Protein AF-A0A1F6ARW3-F1 (afdb_monomer_lite)

Radius of gyration: 19.2 Å; chains: 1; bounding box: 54×45×50 Å

Secondary structure (DSSP, 8-state):
--------TT---HHHHHH--SHHHHHHHHHHHS-TT-TTHHHHHHHHHHHHHTTTTHHHHHHHHHTS--HHHHHHHHHHHHHHHHHHHHHHHHHHHSS--S-HHHHHHHHHHTTGGGG--HHHHHHTTGGGS--HHHHTTSS----TTTTTT-HHHHHHHHHHTT-GGGHHHHHHH---HHHHHH-SS--HHHHHHHHHHHTEEE--TTS-TTSPPPEEE-S-HHHHHHHHHHH-GGGHHHHHHHHHHHHHHHHHHHHTT--SSS----S----------HHHHHHHHHHTT---------

InterPro domains:
  IPR003607 HD/PDEase domain [cd00077] (72-201)

pLDDT: mean 71.81, std 21.28, range [23.19, 98.06]

Sequence (302 aa):
MFRIEQPEIFGFNSQEQVTARSLIDRVSLYIQNCPEVFSSKNTSLALLTKIKNTGIFSRLDEIEARREHFPLSHAMMVTYFTANVSRQINALSLDRLGCFIVDEPLLVTSALLHDIGKVINDEDIERLGLKGIDLKPYTACFPLTASSTLIESNDILKTIALILSFGEDYSPFAKTTAHSIYHLVYEKDIPFERLLLMLADFSVVNRDPTVDSQMWPRAGIVSSLVERVDLVMSRYPGAKEEYLKFYFILEAIKSNLERAGVRFPPYTDEPDFELDREKIHFAAFNKLLNILSVQRISIPQA

Structure (mmCIF, N/CA/C/O backbone):
data_AF-A0A1F6ARW3-F1
#
_entry.id   AF-A0A1F6ARW3-F1
#
loop_
_atom_site.group_PDB
_atom_site.id
_atom_site.type_symbol
_atom_site.label_atom_id
_atom_site.label_alt_id
_atom_site.label_comp_id
_atom_site.label_asym_id
_atom_site.label_entity_id
_atom_site.label_seq_id
_atom_site.pdbx_PDB_ins_code
_atom_site.Cartn_x
_atom_site.Cartn_y
_atom_site.Cartn_z
_atom_site.occupancy
_atom_site.B_iso_or_equiv
_atom_site.auth_seq_id
_atom_site.auth_comp_id
_atom_site.auth_asym_id
_atom_site.auth_atom_id
_atom_site.pdbx_PDB_model_num
ATOM 1 N N . MET A 1 1 ? 19.623 5.016 24.762 1.00 26.97 1 MET A N 1
ATOM 2 C CA . MET A 1 1 ? 18.528 5.726 24.064 1.00 26.97 1 MET A CA 1
ATOM 3 C C . MET A 1 1 ? 18.776 5.560 22.570 1.00 26.97 1 MET A C 1
ATOM 5 O O . MET A 1 1 ? 19.500 6.352 21.997 1.00 26.97 1 MET A O 1
ATOM 9 N N . PHE A 1 2 ? 18.297 4.473 21.963 1.00 23.19 2 PHE A N 1
ATOM 10 C CA . PHE A 1 2 ? 18.519 4.218 20.535 1.00 23.19 2 PHE A CA 1
ATOM 11 C C . PHE A 1 2 ? 17.348 4.815 19.755 1.00 23.19 2 PHE A C 1
ATOM 13 O O . PHE A 1 2 ? 16.276 4.208 19.715 1.00 23.19 2 PHE A O 1
ATOM 20 N N . ARG A 1 3 ? 17.531 6.030 19.220 1.00 28.70 3 ARG A N 1
ATOM 21 C CA . ARG A 1 3 ? 16.754 6.493 18.066 1.00 28.70 3 ARG A CA 1
ATOM 22 C C . ARG A 1 3 ? 17.163 5.578 16.920 1.00 28.70 3 ARG A C 1
ATOM 24 O O . ARG A 1 3 ? 18.349 5.487 16.630 1.00 28.70 3 ARG A O 1
ATOM 31 N N . ILE A 1 4 ? 16.206 4.882 16.318 1.00 33.22 4 ILE A N 1
ATOM 32 C CA . ILE A 1 4 ? 16.399 4.427 14.945 1.00 33.22 4 ILE A CA 1
ATOM 33 C C . ILE A 1 4 ? 16.620 5.728 14.173 1.00 33.22 4 ILE A C 1
ATOM 35 O O . ILE A 1 4 ? 15.746 6.601 14.199 1.00 33.22 4 ILE A O 1
ATOM 39 N N . GLU A 1 5 ? 17.816 5.922 13.621 1.00 36.66 5 GLU A N 1
ATOM 40 C CA . GLU A 1 5 ? 18.008 6.940 12.596 1.00 36.66 5 GLU A CA 1
ATOM 41 C C . GLU A 1 5 ? 16.992 6.590 11.520 1.00 36.66 5 GLU A C 1
ATOM 43 O O . GLU A 1 5 ? 17.055 5.516 10.924 1.00 36.66 5 GLU A O 1
ATOM 48 N N . GLN A 1 6 ? 15.946 7.414 11.409 1.00 44.91 6 GLN A N 1
ATOM 49 C CA . GLN A 1 6 ? 14.945 7.230 10.375 1.00 44.91 6 GLN A CA 1
ATOM 50 C C . GLN A 1 6 ? 15.740 7.161 9.077 1.00 44.91 6 GLN A C 1
ATOM 52 O O . GLN A 1 6 ? 16.519 8.092 8.851 1.00 44.91 6 GLN A O 1
ATOM 57 N N . PRO A 1 7 ? 15.615 6.082 8.279 1.00 44.97 7 PRO A N 1
ATOM 58 C CA . PRO A 1 7 ? 16.339 6.024 7.027 1.00 44.97 7 PRO A CA 1
ATOM 59 C C . PRO A 1 7 ? 16.074 7.333 6.277 1.00 44.97 7 PRO A C 1
ATOM 61 O O . PRO A 1 7 ? 15.029 7.972 6.473 1.00 44.97 7 PRO A O 1
ATOM 64 N N . GLU A 1 8 ? 17.004 7.778 5.443 1.00 50.34 8 GLU A N 1
ATOM 65 C CA . GLU A 1 8 ? 16.734 8.870 4.510 1.00 50.34 8 GLU A CA 1
ATOM 66 C C . GLU A 1 8 ? 15.721 8.345 3.470 1.00 50.34 8 GLU A C 1
ATOM 68 O O . GLU A 1 8 ? 16.036 8.051 2.323 1.00 50.34 8 GLU A O 1
ATOM 73 N N . ILE A 1 9 ? 14.476 8.132 3.917 1.00 49.09 9 ILE A N 1
ATOM 74 C CA . ILE A 1 9 ? 13.460 7.245 3.331 1.00 49.09 9 ILE A CA 1
ATOM 75 C C . ILE A 1 9 ? 13.052 7.737 1.931 1.00 49.09 9 ILE A C 1
ATOM 77 O O . ILE A 1 9 ? 12.558 6.986 1.092 1.00 49.09 9 ILE A O 1
ATOM 81 N N . PHE A 1 10 ? 13.296 9.010 1.640 1.00 52.12 10 PHE A N 1
ATOM 82 C CA . PHE A 1 10 ? 12.767 9.683 0.463 1.00 52.12 10 PHE A CA 1
ATOM 83 C C . PHE A 1 10 ? 13.808 10.534 -0.276 1.00 52.12 10 PHE A C 1
ATOM 85 O O . PHE A 1 10 ? 13.429 11.312 -1.143 1.00 52.12 10 PHE A O 1
ATOM 92 N N . GLY A 1 11 ? 15.103 10.403 0.046 1.00 46.12 11 GLY A N 1
ATOM 93 C CA . GLY A 1 11 ? 16.159 11.208 -0.587 1.00 46.12 11 GLY A CA 1
ATOM 94 C C . GLY A 1 11 ? 16.088 12.709 -0.272 1.00 46.12 11 GLY A C 1
ATOM 95 O O . GLY A 1 11 ? 16.679 13.512 -0.988 1.00 46.12 11 GLY A O 1
ATOM 96 N N . PHE A 1 12 ? 15.357 13.094 0.778 1.00 43.50 12 PHE A N 1
ATOM 97 C CA . PHE A 1 12 ? 15.300 14.473 1.259 1.00 43.50 12 PHE A CA 1
ATOM 98 C C . PHE A 1 12 ? 16.614 14.875 1.905 1.00 43.50 12 PHE A C 1
ATOM 100 O O . PHE A 1 12 ? 17.166 14.110 2.701 1.00 43.50 12 PHE A O 1
ATOM 107 N N . ASN A 1 13 ? 17.051 16.106 1.649 1.00 47.94 13 ASN A N 1
ATOM 108 C CA . ASN A 1 13 ? 18.172 16.665 2.394 1.00 47.94 13 ASN A CA 1
ATOM 109 C C . ASN A 1 13 ? 17.788 16.858 3.876 1.00 47.94 13 ASN A C 1
ATOM 111 O O . ASN A 1 13 ? 16.612 16.931 4.246 1.00 47.94 13 ASN A O 1
ATOM 115 N N . SER A 1 14 ? 18.790 16.947 4.751 1.00 51.22 14 SER A N 1
ATOM 116 C CA . SER A 1 14 ? 18.588 17.066 6.201 1.00 51.22 14 SER A CA 1
ATOM 117 C C . SER A 1 14 ? 17.708 18.261 6.602 1.00 51.22 14 SER A C 1
ATOM 119 O O . SER A 1 14 ? 17.001 18.185 7.603 1.00 51.22 14 SER A O 1
ATOM 121 N N . GLN A 1 15 ? 17.674 19.333 5.805 1.00 47.97 15 GLN A N 1
ATOM 122 C CA . GLN A 1 15 ? 16.851 20.517 6.059 1.00 47.97 15 GLN A CA 1
ATOM 123 C C . GLN A 1 15 ? 15.353 20.262 5.805 1.00 47.97 15 GLN A C 1
ATOM 125 O O . GLN A 1 15 ? 14.514 20.703 6.591 1.00 47.97 15 GLN A O 1
ATOM 130 N N . GLU A 1 16 ? 15.009 19.528 4.746 1.00 47.28 16 GLU A N 1
ATOM 131 C CA . GLU A 1 16 ? 13.636 19.121 4.396 1.00 47.28 16 GLU A CA 1
ATOM 132 C C . GLU A 1 16 ? 13.065 18.103 5.394 1.00 47.28 16 GLU A C 1
ATOM 134 O O . GLU A 1 16 ? 11.883 18.142 5.748 1.00 47.28 16 GLU A O 1
ATOM 139 N N . GLN A 1 17 ? 13.919 17.221 5.918 1.00 49.34 17 GLN A N 1
ATOM 140 C CA . GLN A 1 17 ? 13.533 16.278 6.970 1.00 49.34 17 GLN A CA 1
ATOM 141 C C . GLN A 1 17 ? 13.246 16.975 8.310 1.00 49.34 17 GLN A C 1
ATOM 143 O O . GLN A 1 17 ? 12.409 16.501 9.082 1.00 49.34 17 GLN A O 1
ATOM 148 N N . VAL A 1 18 ? 13.924 18.097 8.581 1.00 48.56 18 VAL A N 1
ATOM 149 C CA . VAL A 1 18 ? 13.757 18.909 9.797 1.00 48.56 18 VAL A CA 1
ATOM 150 C C . VAL A 1 18 ? 12.475 19.750 9.756 1.00 48.56 18 VAL A C 1
ATOM 152 O O . VAL A 1 18 ? 11.863 19.978 10.801 1.00 48.56 18 VAL A O 1
ATOM 155 N N . THR A 1 19 ? 12.025 20.196 8.579 1.00 48.50 19 THR A N 1
ATOM 156 C CA . THR A 1 19 ? 10.774 20.965 8.430 1.00 48.50 19 THR A CA 1
ATOM 157 C C . THR A 1 19 ? 9.517 20.093 8.433 1.00 48.50 19 THR A C 1
ATOM 159 O O . THR A 1 19 ? 8.476 20.540 8.923 1.00 48.50 19 THR A O 1
ATOM 162 N N . ALA A 1 20 ? 9.590 18.850 7.954 1.00 54.97 20 ALA A N 1
ATOM 163 C CA . ALA A 1 20 ? 8.466 17.916 7.980 1.00 54.97 20 ALA A CA 1
ATOM 164 C C . ALA A 1 20 ? 8.278 17.285 9.377 1.00 54.97 20 ALA A C 1
ATOM 166 O O . ALA A 1 20 ? 9.033 16.404 9.797 1.00 54.97 20 ALA A O 1
ATOM 167 N N . ARG A 1 21 ? 7.241 17.738 10.100 1.00 64.12 21 ARG A N 1
ATOM 168 C CA . ARG A 1 21 ? 6.996 17.398 11.517 1.00 64.12 21 ARG A CA 1
ATOM 169 C C . ARG A 1 21 ? 6.406 16.002 11.748 1.00 64.12 21 ARG A C 1
ATOM 171 O O . ARG A 1 21 ? 6.595 15.461 12.831 1.00 64.12 21 ARG A O 1
ATOM 178 N N . SER A 1 22 ? 5.701 15.437 10.766 1.00 72.94 22 SER A N 1
ATOM 179 C CA . SER A 1 22 ? 5.065 14.111 10.844 1.00 72.94 22 SER A CA 1
ATOM 180 C C . SER A 1 22 ? 5.390 13.249 9.620 1.00 72.94 22 SER A C 1
ATOM 182 O O . SER A 1 22 ? 5.794 13.765 8.576 1.00 72.94 22 SER A O 1
ATOM 184 N N . LEU A 1 23 ? 5.191 11.930 9.717 1.00 75.50 23 LEU A N 1
ATOM 185 C CA . LEU A 1 23 ? 5.392 11.021 8.582 1.00 75.50 23 LEU A CA 1
ATOM 186 C C . LEU A 1 23 ? 4.453 11.337 7.407 1.00 75.50 23 LEU A C 1
ATOM 188 O O . LEU A 1 23 ? 4.894 11.319 6.259 1.00 75.50 23 LEU A O 1
ATOM 192 N N . ILE A 1 24 ? 3.196 11.703 7.688 1.00 85.69 24 ILE A N 1
ATOM 193 C CA . ILE A 1 24 ? 2.262 12.194 6.664 1.00 85.69 24 ILE A CA 1
ATOM 194 C C . ILE A 1 24 ? 2.837 13.407 5.930 1.00 85.69 24 ILE A C 1
ATOM 196 O O . ILE A 1 24 ? 2.713 13.482 4.710 1.00 85.69 24 ILE A O 1
ATOM 200 N N . ASP A 1 25 ? 3.478 14.345 6.634 1.00 83.94 25 ASP A N 1
ATOM 201 C CA . ASP A 1 25 ? 4.054 15.536 5.995 1.00 83.94 25 ASP A CA 1
ATOM 202 C C . ASP A 1 25 ? 5.228 15.169 5.082 1.00 83.94 25 ASP A C 1
ATOM 204 O O . ASP A 1 25 ? 5.359 15.726 3.995 1.00 83.94 25 ASP A O 1
ATOM 208 N N . ARG A 1 26 ? 6.047 14.188 5.479 1.00 80.81 26 ARG A N 1
ATOM 209 C CA . ARG A 1 26 ? 7.160 13.689 4.655 1.00 80.81 26 ARG A CA 1
ATOM 210 C C . ARG A 1 26 ? 6.675 12.991 3.395 1.00 80.81 26 ARG A C 1
ATOM 212 O O . ARG A 1 26 ? 7.196 13.256 2.317 1.00 80.81 26 ARG A O 1
ATOM 219 N N . VAL A 1 27 ? 5.661 12.137 3.516 1.00 87.62 27 VAL A N 1
ATOM 220 C CA . VAL A 1 27 ? 5.047 11.482 2.354 1.00 87.62 27 VAL A CA 1
ATOM 221 C C . VAL A 1 27 ? 4.321 12.501 1.473 1.00 87.62 27 VAL A C 1
ATOM 223 O O . VAL A 1 27 ? 4.393 12.417 0.252 1.00 87.62 27 VAL A O 1
ATOM 226 N N . SER A 1 28 ? 3.687 13.518 2.059 1.00 90.62 28 SER A N 1
ATOM 227 C CA . SER A 1 28 ? 3.066 14.602 1.291 1.00 90.62 28 SER A CA 1
ATOM 228 C C . SER A 1 28 ? 4.109 15.383 0.492 1.00 90.62 28 SER A C 1
ATOM 230 O O . SER A 1 28 ? 3.925 15.595 -0.703 1.00 90.62 28 SER A O 1
ATOM 232 N N . LEU A 1 29 ? 5.234 15.753 1.114 1.00 86.31 29 LEU A N 1
ATOM 233 C CA . LEU A 1 29 ? 6.352 16.401 0.424 1.00 86.31 29 LEU A CA 1
ATOM 234 C C . LEU A 1 29 ? 6.923 15.501 -0.678 1.00 86.31 29 LEU A C 1
ATOM 236 O O . LEU A 1 29 ? 7.280 15.975 -1.752 1.00 86.31 29 LEU A O 1
ATOM 240 N N . TYR A 1 30 ? 6.976 14.192 -0.439 1.00 87.50 30 TYR A N 1
ATOM 241 C CA . TYR A 1 30 ? 7.458 13.231 -1.425 1.00 87.50 30 TYR A CA 1
ATOM 242 C C . TYR A 1 30 ? 6.568 13.237 -2.666 1.00 87.50 30 TYR A C 1
ATOM 244 O O . TYR A 1 30 ? 7.042 13.443 -3.779 1.00 87.50 30 TYR A O 1
ATOM 252 N N . ILE A 1 31 ? 5.259 13.120 -2.453 1.00 92.19 31 ILE A N 1
ATOM 253 C CA . ILE A 1 31 ? 4.257 13.116 -3.517 1.00 92.19 31 ILE A CA 1
ATOM 254 C C . ILE A 1 31 ? 4.214 14.454 -4.258 1.00 92.19 31 ILE A C 1
ATOM 256 O O . ILE A 1 31 ? 4.050 14.470 -5.476 1.00 92.19 31 ILE A O 1
ATOM 260 N N . GLN A 1 32 ? 4.406 15.581 -3.565 1.00 91.69 32 GLN A N 1
ATOM 261 C CA . GLN A 1 32 ? 4.515 16.900 -4.200 1.00 91.69 32 GLN A CA 1
ATOM 262 C C . GLN A 1 32 ? 5.650 16.959 -5.229 1.00 91.69 32 GLN A C 1
ATOM 264 O O . GLN A 1 32 ? 5.496 17.624 -6.253 1.00 91.69 32 GLN A O 1
ATOM 269 N N . ASN A 1 33 ? 6.743 16.232 -4.990 1.00 88.56 33 ASN A N 1
ATOM 270 C CA . ASN A 1 3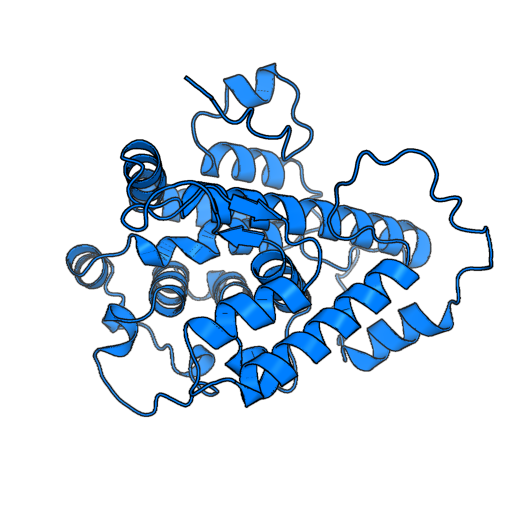3 ? 7.897 16.165 -5.886 1.00 88.56 33 ASN A CA 1
ATOM 271 C C . ASN A 1 33 ? 7.777 15.084 -6.974 1.00 88.56 33 ASN A C 1
ATOM 273 O O . ASN A 1 33 ? 8.605 15.044 -7.884 1.00 88.56 33 ASN A O 1
ATOM 277 N N . CYS A 1 34 ? 6.753 14.226 -6.935 1.00 88.56 34 CYS A N 1
ATOM 278 C CA . CYS A 1 34 ? 6.486 13.301 -8.032 1.00 88.56 34 CYS A CA 1
ATOM 279 C C . CYS A 1 34 ? 6.062 14.067 -9.309 1.00 88.56 34 CYS A C 1
ATOM 281 O O . CYS A 1 34 ? 5.364 15.083 -9.214 1.00 88.56 34 CYS A O 1
ATOM 283 N N . PRO A 1 35 ? 6.430 13.579 -10.509 1.00 88.56 35 PRO A N 1
ATOM 284 C CA . PRO A 1 35 ? 5.962 14.111 -11.789 1.00 88.56 35 PRO A CA 1
ATOM 285 C C . PRO A 1 35 ? 4.437 14.313 -11.870 1.00 88.56 35 PRO A C 1
ATOM 287 O O . PRO A 1 35 ? 3.667 13.464 -11.427 1.00 88.56 35 PRO A O 1
ATOM 290 N N . GLU A 1 36 ? 3.995 15.401 -12.510 1.00 89.62 36 GLU A N 1
ATOM 291 C CA . GLU A 1 36 ? 2.563 15.735 -12.699 1.00 89.62 36 GLU A CA 1
ATOM 292 C C . GLU A 1 36 ? 1.791 14.723 -13.563 1.00 89.62 36 GLU A C 1
ATOM 294 O O . GLU A 1 36 ? 0.565 14.715 -13.579 1.00 89.62 36 GLU A O 1
ATOM 299 N N . VAL A 1 37 ? 2.499 13.847 -14.279 1.00 88.69 37 VAL A N 1
ATOM 300 C CA . VAL A 1 37 ? 1.898 12.787 -15.106 1.00 88.69 37 VAL A CA 1
ATOM 301 C C . VAL A 1 37 ? 1.143 11.740 -14.275 1.00 88.69 37 VAL A C 1
ATOM 303 O O . VAL A 1 37 ? 0.312 11.009 -14.812 1.00 88.69 37 VAL A O 1
ATOM 306 N N . PHE A 1 38 ? 1.411 11.654 -12.968 1.00 91.81 38 PHE A N 1
ATOM 307 C CA . PHE A 1 38 ? 0.707 10.738 -12.081 1.00 91.81 38 PHE A CA 1
ATOM 308 C C . PHE A 1 38 ? -0.676 11.274 -11.722 1.00 91.81 38 PHE A C 1
ATOM 310 O O . PHE A 1 38 ? -0.821 12.188 -10.910 1.00 91.81 38 PHE A O 1
ATOM 317 N N . SER A 1 39 ? -1.706 10.648 -12.291 1.00 89.19 39 SER A N 1
ATOM 318 C CA . SER A 1 39 ? -3.105 11.045 -12.099 1.00 89.19 39 SER A CA 1
ATOM 319 C C . SER A 1 39 ? -3.547 11.062 -10.631 1.00 89.19 39 SER A C 1
ATOM 321 O O . SER A 1 39 ? -4.369 11.892 -10.245 1.00 89.19 39 SER A O 1
ATOM 323 N N . SER A 1 40 ? -2.971 10.194 -9.793 1.00 95.56 40 SER A N 1
ATOM 324 C CA . SER A 1 40 ? -3.324 10.114 -8.379 1.00 95.56 40 SER A CA 1
ATOM 325 C C . SER A 1 40 ? -2.655 11.184 -7.509 1.00 95.56 40 SER A C 1
ATOM 327 O O . SER A 1 40 ? -3.066 11.348 -6.366 1.00 95.56 40 SER A O 1
ATOM 329 N N . LYS A 1 41 ? -1.677 11.957 -8.015 1.00 95.94 41 LYS A N 1
ATOM 330 C CA . LYS A 1 41 ? -0.874 12.911 -7.221 1.00 95.94 41 LYS A CA 1
ATOM 331 C C . LYS A 1 41 ? -1.731 13.844 -6.360 1.00 95.94 41 LYS A C 1
ATOM 333 O O . LYS A 1 41 ? -1.557 13.908 -5.142 1.00 95.94 41 LYS A O 1
ATOM 338 N N . ASN A 1 42 ? -2.678 14.550 -6.977 1.00 96.94 42 ASN A N 1
ATOM 339 C CA . ASN A 1 42 ? -3.541 15.501 -6.270 1.00 96.94 42 ASN A CA 1
ATOM 340 C C . ASN A 1 42 ? -4.512 14.794 -5.319 1.00 96.94 42 ASN A C 1
ATOM 342 O O . ASN A 1 42 ? -4.743 15.255 -4.199 1.00 96.94 42 ASN A O 1
ATOM 346 N N . THR A 1 43 ? -5.041 13.647 -5.738 1.00 97.75 43 THR A N 1
ATOM 347 C CA . THR A 1 43 ? -5.958 12.825 -4.946 1.00 97.75 43 THR A CA 1
ATOM 348 C C . THR A 1 43 ? -5.260 12.263 -3.705 1.00 97.75 43 THR A C 1
ATOM 350 O O . THR A 1 43 ? -5.834 12.298 -2.620 1.00 97.75 43 THR A O 1
ATOM 353 N N . SER A 1 44 ? -3.995 11.854 -3.820 1.00 98.06 44 SER A N 1
ATOM 354 C CA . SER A 1 44 ? -3.142 11.422 -2.712 1.00 98.06 44 SER A CA 1
ATOM 355 C C . SER A 1 44 ? -2.926 12.536 -1.693 1.00 98.06 44 SER A C 1
ATOM 357 O O . SER A 1 44 ? -3.163 12.336 -0.504 1.00 98.06 44 SER A O 1
ATOM 359 N N . LEU A 1 45 ? -2.538 13.737 -2.138 1.00 97.75 45 LEU A N 1
ATOM 360 C CA . LEU A 1 45 ? -2.340 14.887 -1.244 1.00 97.75 45 LEU A CA 1
ATOM 361 C C . LEU A 1 45 ? -3.637 15.280 -0.523 1.0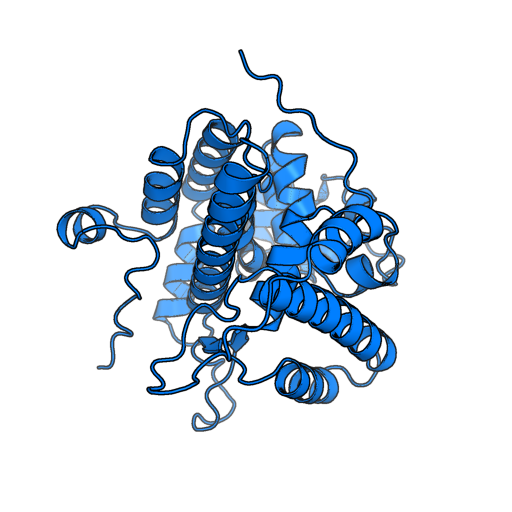0 97.75 45 LEU A C 1
ATOM 363 O O . LEU A 1 45 ? -3.627 15.571 0.679 1.00 97.75 45 LEU A O 1
ATOM 367 N N . ALA A 1 46 ? -4.765 15.242 -1.236 1.00 98.00 46 ALA A N 1
ATOM 368 C CA . ALA A 1 46 ? -6.078 15.487 -0.655 1.00 98.00 46 ALA A CA 1
ATOM 369 C C . ALA A 1 46 ? -6.447 14.416 0.385 1.00 98.00 46 ALA A C 1
ATOM 371 O O . ALA A 1 46 ? -6.916 14.764 1.471 1.00 98.00 46 ALA A O 1
ATOM 372 N N . LEU A 1 47 ? -6.200 13.133 0.093 1.00 97.94 47 LEU A N 1
ATOM 373 C CA . LEU A 1 47 ? -6.455 12.028 1.019 1.00 97.94 47 LEU A CA 1
ATOM 374 C C . LEU A 1 47 ? -5.607 12.156 2.287 1.00 97.94 47 LEU A C 1
ATOM 376 O O . LEU A 1 47 ? -6.147 12.106 3.389 1.00 97.94 47 LEU A O 1
ATOM 380 N N . LEU A 1 48 ? -4.300 12.387 2.146 1.00 96.31 48 LEU A N 1
ATOM 381 C CA . LEU A 1 48 ? -3.385 12.574 3.274 1.00 96.31 48 LEU A CA 1
ATOM 382 C C . LEU A 1 48 ? -3.810 13.749 4.160 1.00 96.31 48 LEU A C 1
ATOM 384 O O . LEU A 1 48 ? -3.802 13.632 5.384 1.00 96.31 48 LEU A O 1
ATOM 388 N N . THR A 1 49 ? -4.263 14.850 3.555 1.00 96.44 49 THR A N 1
ATOM 389 C CA . THR A 1 49 ? -4.815 15.997 4.292 1.00 96.44 49 THR A CA 1
ATOM 390 C C . THR A 1 49 ? -6.078 15.618 5.067 1.00 96.44 49 THR A C 1
ATOM 392 O O . THR A 1 49 ? -6.199 15.947 6.247 1.00 96.44 49 THR A O 1
ATOM 395 N N . LYS A 1 50 ? -7.016 14.892 4.442 1.00 96.94 50 LYS A N 1
ATOM 396 C CA . LYS A 1 50 ? -8.244 14.428 5.110 1.00 96.94 50 LYS A CA 1
ATOM 397 C C . LYS A 1 50 ? -7.932 13.491 6.276 1.00 96.94 50 LYS A C 1
ATOM 399 O O . LYS A 1 50 ? -8.439 13.715 7.372 1.00 96.94 50 LYS A O 1
ATOM 404 N N . ILE A 1 51 ? -7.050 12.512 6.070 1.00 95.12 51 ILE A N 1
ATOM 405 C CA . ILE A 1 51 ? -6.595 11.580 7.110 1.00 95.12 51 ILE A CA 1
ATOM 406 C C . ILE A 1 51 ? -5.944 12.343 8.263 1.00 95.12 51 ILE A C 1
ATOM 408 O O . ILE A 1 51 ? -6.311 12.127 9.417 1.00 95.12 51 ILE A O 1
ATOM 412 N N . LYS A 1 52 ? -5.036 13.279 7.974 1.00 92.75 52 LYS A N 1
ATOM 413 C CA . LYS A 1 52 ? -4.396 14.120 8.993 1.00 92.75 52 LYS A CA 1
ATOM 414 C C . LYS A 1 52 ? -5.427 14.857 9.849 1.00 92.75 52 LYS A C 1
ATOM 416 O O . LYS A 1 52 ? -5.329 14.843 11.072 1.00 92.75 52 LYS A O 1
ATOM 421 N N . ASN A 1 53 ? -6.451 15.430 9.216 1.00 93.50 53 ASN A N 1
ATOM 422 C CA . ASN A 1 53 ? -7.505 16.183 9.898 1.00 93.50 53 ASN A CA 1
ATOM 423 C C . ASN A 1 53 ? -8.413 15.318 10.785 1.00 93.50 53 ASN A C 1
ATOM 425 O O . ASN A 1 53 ? -9.114 15.861 11.635 1.00 93.50 53 ASN A O 1
ATOM 429 N N . THR A 1 54 ? -8.404 13.989 10.635 1.00 93.50 54 THR A N 1
ATOM 430 C CA . THR A 1 54 ? -9.140 13.107 11.555 1.00 93.50 54 THR A CA 1
ATOM 431 C C . THR A 1 54 ? -8.468 12.938 12.916 1.00 93.50 54 THR A C 1
ATOM 433 O O . THR A 1 54 ? -9.128 12.470 13.841 1.00 93.50 54 THR A O 1
ATOM 436 N N . GLY A 1 55 ? -7.167 13.237 13.029 1.00 90.25 55 GLY A N 1
ATOM 437 C CA . GLY A 1 55 ? -6.356 12.924 14.212 1.00 90.25 55 GLY A CA 1
ATOM 438 C C . GLY A 1 55 ? -6.068 11.428 14.413 1.00 90.25 55 GLY A C 1
ATOM 439 O O . GLY A 1 55 ? -5.352 11.060 15.339 1.00 90.25 55 GLY A O 1
ATOM 440 N N . ILE A 1 56 ? -6.578 10.543 13.547 1.00 91.12 56 ILE A N 1
ATOM 441 C CA . ILE A 1 56 ? -6.377 9.092 13.666 1.00 91.12 56 ILE A CA 1
ATOM 442 C C . ILE A 1 56 ? -4.901 8.744 13.487 1.00 91.12 56 ILE A C 1
ATOM 444 O O . ILE A 1 56 ? -4.351 7.976 14.272 1.00 91.12 56 ILE A O 1
ATOM 448 N N . PHE A 1 57 ? -4.253 9.340 12.484 1.00 88.25 57 PHE A N 1
ATOM 449 C CA . PHE A 1 57 ? -2.868 9.026 12.150 1.00 88.25 57 PHE A CA 1
ATOM 450 C C . PHE A 1 57 ? -1.888 9.388 13.273 1.00 88.25 57 PHE A C 1
ATOM 452 O O . PHE A 1 57 ? -0.982 8.614 13.550 1.00 88.25 57 PHE A O 1
ATOM 459 N N . SER A 1 58 ? -2.097 10.502 13.986 1.00 84.81 58 SER A N 1
ATOM 460 C CA . SER A 1 58 ? -1.229 10.881 15.113 1.00 84.81 58 SER A CA 1
ATOM 461 C C . SER A 1 58 ? -1.271 9.878 16.269 1.00 84.81 58 SER A C 1
ATOM 463 O O . SER A 1 58 ? -0.335 9.811 17.057 1.00 84.81 58 SER A O 1
ATOM 465 N N . ARG A 1 59 ? -2.310 9.038 16.361 1.00 86.88 59 ARG A N 1
ATOM 466 C CA . ARG A 1 59 ? -2.352 7.964 17.366 1.00 86.88 59 ARG A CA 1
ATOM 467 C C . ARG A 1 59 ? -1.400 6.814 17.045 1.00 86.88 59 ARG A C 1
ATOM 469 O O . ARG A 1 59 ? -0.985 6.120 17.967 1.00 86.88 59 ARG A O 1
ATOM 476 N N . LEU A 1 60 ? -1.011 6.627 15.779 1.00 78.88 60 LEU A N 1
ATOM 477 C CA . LEU A 1 60 ? 0.087 5.716 15.438 1.00 78.88 60 LEU A CA 1
ATOM 478 C C . LEU A 1 60 ? 1.398 6.203 16.073 1.00 78.88 60 LEU A C 1
ATOM 480 O O . LEU A 1 60 ? 2.111 5.392 16.657 1.00 78.88 60 LEU A O 1
ATOM 484 N N . ASP A 1 61 ? 1.669 7.516 16.032 1.00 74.19 61 ASP A N 1
ATOM 485 C CA . ASP A 1 61 ? 2.838 8.122 16.690 1.00 74.19 61 ASP A CA 1
ATOM 486 C C . ASP A 1 61 ? 2.794 7.923 18.216 1.00 74.19 61 ASP A C 1
ATOM 488 O O . ASP A 1 61 ? 3.812 7.628 18.843 1.00 74.19 61 ASP A O 1
ATOM 492 N N . GLU A 1 62 ? 1.613 8.048 18.831 1.00 78.69 62 GLU A N 1
ATOM 493 C CA . GLU A 1 62 ? 1.445 7.837 20.274 1.00 78.69 62 GLU A CA 1
ATOM 494 C C . GLU A 1 62 ? 1.694 6.387 20.697 1.00 78.69 62 GLU A C 1
ATOM 496 O O . GLU A 1 62 ? 2.358 6.153 21.708 1.00 78.69 62 GLU A O 1
ATOM 501 N N . ILE A 1 63 ? 1.175 5.414 19.943 1.00 73.19 63 ILE A N 1
ATOM 502 C CA . ILE A 1 63 ? 1.384 3.986 20.223 1.00 73.19 63 ILE A CA 1
ATOM 503 C C . ILE A 1 63 ? 2.859 3.620 20.055 1.00 73.19 63 ILE A C 1
ATOM 505 O O . ILE A 1 63 ? 3.437 2.975 20.933 1.00 73.19 63 ILE A O 1
ATOM 509 N N . GLU A 1 64 ? 3.491 4.113 18.988 1.00 70.44 64 GLU A N 1
ATOM 510 C CA . GLU A 1 64 ? 4.925 3.955 18.746 1.00 70.44 64 GLU A CA 1
ATOM 511 C C . GLU A 1 64 ? 5.750 4.525 19.921 1.00 70.44 64 GLU A C 1
ATOM 513 O O . GLU A 1 64 ? 6.699 3.896 20.400 1.00 70.44 64 GLU A O 1
ATOM 518 N N . ALA A 1 65 ? 5.360 5.692 20.451 1.00 68.75 65 ALA A N 1
ATOM 519 C CA . ALA A 1 65 ? 6.024 6.330 21.588 1.00 68.75 65 ALA A CA 1
ATOM 520 C C . ALA A 1 65 ? 5.864 5.550 22.905 1.00 68.75 65 ALA A C 1
ATOM 522 O O . ALA A 1 65 ? 6.792 5.538 23.722 1.00 68.75 65 ALA A O 1
ATOM 523 N N . ARG A 1 66 ? 4.722 4.877 23.105 1.00 68.38 66 ARG A N 1
ATOM 524 C CA . ARG A 1 66 ? 4.451 4.021 24.276 1.00 68.38 66 ARG A CA 1
ATOM 525 C C . ARG A 1 66 ? 5.210 2.691 24.232 1.00 68.38 66 ARG A C 1
ATOM 527 O O . ARG A 1 66 ? 5.354 2.059 25.272 1.00 68.38 66 ARG A O 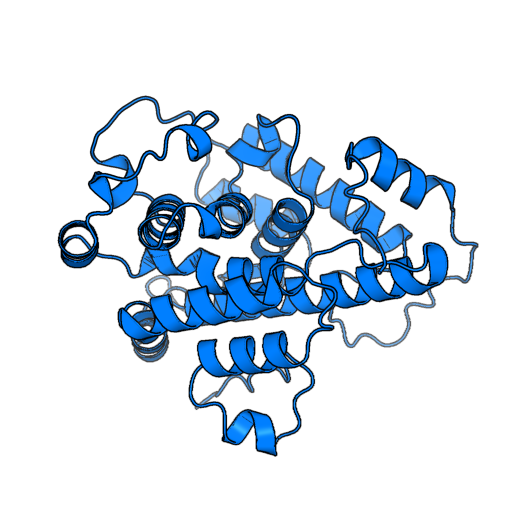1
ATOM 534 N N . ARG A 1 67 ? 5.764 2.307 23.071 1.00 62.31 67 ARG A N 1
ATOM 535 C CA . ARG A 1 67 ? 6.544 1.069 22.847 1.00 62.31 67 ARG A CA 1
ATOM 536 C C . ARG A 1 67 ? 5.788 -0.230 23.140 1.00 62.31 67 ARG A C 1
ATOM 538 O O . ARG A 1 67 ? 6.408 -1.263 23.358 1.00 62.31 67 ARG A O 1
ATOM 545 N N . GLU A 1 68 ? 4.463 -0.177 23.140 1.00 58.12 68 GLU A N 1
ATOM 546 C CA . GLU A 1 68 ? 3.601 -1.350 23.321 1.00 58.12 68 GLU A CA 1
ATOM 547 C C . GLU A 1 68 ? 3.497 -2.143 22.005 1.00 58.12 68 GLU A C 1
ATOM 549 O O . GLU A 1 68 ? 3.554 -3.377 21.998 1.00 58.12 68 GLU A O 1
ATOM 554 N N . HIS A 1 69 ? 3.394 -1.409 20.887 1.00 65.06 69 HIS A N 1
ATOM 555 C CA . HIS A 1 69 ? 3.381 -1.906 19.511 1.00 65.06 69 HIS A CA 1
ATOM 556 C C . HIS A 1 69 ? 3.966 -0.879 18.540 1.00 65.06 69 HIS A C 1
ATOM 558 O O . HIS A 1 69 ? 3.980 0.311 18.842 1.00 65.06 69 HIS A O 1
ATOM 564 N N . PHE A 1 70 ? 4.451 -1.335 17.380 1.00 69.69 70 PHE A N 1
ATOM 565 C CA . PHE A 1 70 ? 5.158 -0.492 16.403 1.00 69.69 70 PHE A CA 1
ATOM 566 C C . PHE A 1 70 ? 4.529 -0.500 14.990 1.00 69.69 70 PHE A C 1
ATOM 568 O O . PHE A 1 70 ? 5.205 -0.808 13.999 1.00 69.69 70 PHE A O 1
ATOM 575 N N . PRO A 1 71 ? 3.218 -0.211 14.856 1.00 73.75 71 PRO A N 1
ATOM 576 C CA . PRO A 1 71 ? 2.548 -0.167 13.555 1.00 73.75 71 PRO A CA 1
ATOM 577 C C . PRO A 1 71 ? 3.059 0.979 12.671 1.00 73.75 71 PRO A C 1
ATOM 579 O O . PRO A 1 71 ? 3.064 0.857 11.449 1.00 73.75 71 PRO A O 1
ATOM 582 N N . LEU A 1 72 ? 3.540 2.076 13.268 1.00 75.75 72 LEU A N 1
ATOM 583 C CA . LEU A 1 72 ? 4.099 3.192 12.514 1.00 75.75 72 LEU A CA 1
ATOM 584 C C . LEU A 1 72 ? 5.436 2.807 11.877 1.00 75.75 72 LEU A C 1
ATOM 586 O O . LEU A 1 72 ? 5.614 3.017 10.680 1.00 75.75 72 LEU A O 1
ATOM 590 N N . SER A 1 73 ? 6.355 2.208 12.643 1.00 71.81 73 SER A N 1
ATOM 591 C CA . SER A 1 73 ? 7.633 1.725 12.095 1.00 71.81 73 SER A CA 1
ATOM 592 C C . SER A 1 73 ? 7.436 0.709 10.968 1.00 71.81 73 SER A C 1
ATOM 594 O O . SER A 1 73 ? 8.151 0.749 9.966 1.00 71.81 73 SER A O 1
ATOM 596 N N . HIS A 1 74 ? 6.451 -0.184 11.100 1.00 78.06 74 HIS A N 1
ATOM 597 C CA . HIS A 1 74 ? 6.096 -1.130 10.041 1.00 78.06 74 HIS A CA 1
ATOM 598 C C . HIS A 1 74 ? 5.593 -0.408 8.784 1.00 78.06 74 HIS A C 1
ATOM 600 O O . HIS A 1 74 ? 6.170 -0.572 7.708 1.00 78.06 74 HIS A O 1
ATOM 606 N N . ALA A 1 75 ? 4.597 0.474 8.929 1.00 81.06 75 ALA A N 1
ATOM 607 C CA . ALA A 1 75 ? 4.081 1.294 7.834 1.00 81.06 75 ALA A CA 1
ATOM 608 C C . ALA A 1 75 ? 5.183 2.101 7.132 1.00 81.06 75 ALA A C 1
ATOM 610 O O . ALA A 1 75 ? 5.223 2.153 5.902 1.00 81.06 75 ALA A O 1
ATOM 611 N N . MET A 1 76 ? 6.124 2.671 7.890 1.00 78.06 76 MET A N 1
ATOM 612 C CA . MET A 1 76 ? 7.283 3.390 7.354 1.00 78.06 76 MET A CA 1
ATOM 613 C C . MET A 1 76 ? 8.159 2.510 6.468 1.00 78.06 76 MET A C 1
ATOM 615 O O . MET A 1 76 ? 8.489 2.914 5.355 1.00 78.06 76 MET A O 1
ATOM 619 N N . MET A 1 77 ? 8.531 1.319 6.939 1.00 74.69 77 MET A N 1
ATOM 620 C CA . MET A 1 77 ? 9.402 0.415 6.186 1.00 74.69 77 MET A CA 1
ATOM 621 C C . MET A 1 77 ? 8.726 -0.110 4.919 1.00 74.69 77 MET A C 1
ATOM 623 O O . MET A 1 77 ? 9.346 -0.135 3.856 1.00 74.69 77 MET A O 1
ATOM 627 N N . VAL A 1 78 ? 7.438 -0.445 4.994 1.00 84.81 78 VAL A N 1
ATOM 628 C CA . VAL A 1 78 ? 6.653 -0.848 3.818 1.00 84.81 78 VAL A CA 1
ATOM 629 C C . VAL A 1 78 ? 6.543 0.306 2.812 1.00 84.81 78 VAL A C 1
ATOM 631 O O . VAL A 1 78 ? 6.754 0.113 1.613 1.00 84.81 78 VAL A O 1
ATOM 634 N N . THR A 1 79 ? 6.299 1.530 3.286 1.00 86.31 79 THR A N 1
ATOM 635 C CA . THR A 1 79 ? 6.271 2.741 2.443 1.00 86.31 79 THR A CA 1
ATOM 636 C C . THR A 1 79 ? 7.627 3.001 1.784 1.00 86.31 79 THR A C 1
ATOM 638 O O . THR A 1 79 ? 7.696 3.310 0.597 1.00 86.31 79 THR A O 1
ATOM 641 N N . TYR A 1 80 ? 8.722 2.822 2.523 1.00 79.56 80 TYR A N 1
ATOM 642 C CA . TYR A 1 80 ? 10.079 2.938 1.994 1.00 79.56 80 TYR A CA 1
ATOM 643 C C . TYR A 1 80 ? 10.345 1.920 0.877 1.00 79.56 80 TYR A C 1
ATOM 645 O O . TYR A 1 80 ? 10.851 2.272 -0.189 1.00 79.56 80 TYR A O 1
ATOM 653 N N . PHE A 1 81 ? 9.996 0.652 1.103 1.00 82.19 81 PHE A N 1
ATOM 654 C CA . PHE A 1 81 ? 10.225 -0.427 0.140 1.00 82.19 81 PHE A CA 1
ATOM 655 C C . PHE A 1 81 ? 9.446 -0.192 -1.142 1.00 82.19 81 PHE A C 1
ATOM 657 O O . PHE A 1 81 ? 10.020 -0.217 -2.231 1.00 82.19 81 PHE A O 1
ATOM 664 N N . THR A 1 82 ? 8.153 0.088 -1.002 1.00 88.06 82 THR A N 1
ATOM 665 C CA . THR A 1 82 ? 7.281 0.350 -2.145 1.00 88.06 82 THR A CA 1
ATOM 666 C C . THR A 1 82 ? 7.758 1.552 -2.957 1.00 88.06 82 THR A C 1
ATOM 668 O O . THR A 1 82 ? 7.843 1.423 -4.173 1.00 88.06 82 THR A O 1
ATOM 671 N N . ALA A 1 83 ? 8.182 2.649 -2.314 1.00 86.44 83 ALA A N 1
ATOM 672 C CA . ALA A 1 83 ? 8.731 3.825 -2.998 1.00 86.44 83 ALA A CA 1
ATOM 673 C C . ALA A 1 83 ? 10.034 3.531 -3.771 1.00 86.44 83 ALA A C 1
ATOM 675 O O . ALA A 1 83 ? 10.220 3.976 -4.901 1.00 86.44 83 ALA A O 1
ATOM 676 N N . ASN A 1 84 ? 10.975 2.775 -3.198 1.00 83.44 84 ASN A N 1
ATOM 677 C CA . ASN A 1 84 ? 12.221 2.458 -3.913 1.00 83.44 84 ASN A CA 1
ATOM 678 C C . ASN A 1 84 ? 11.990 1.511 -5.088 1.00 83.44 84 ASN A C 1
ATOM 680 O O . ASN A 1 84 ? 12.626 1.643 -6.135 1.00 83.44 84 ASN A O 1
ATOM 684 N N . VAL A 1 85 ? 11.092 0.547 -4.916 1.00 85.56 85 VAL A N 1
ATOM 685 C CA . VAL A 1 85 ? 10.751 -0.416 -5.960 1.00 85.56 85 VAL A CA 1
ATOM 686 C C . VAL A 1 85 ? 9.973 0.270 -7.081 1.00 85.56 85 VAL A C 1
ATOM 688 O O . VAL A 1 85 ? 10.313 0.062 -8.244 1.00 85.56 85 VAL A O 1
ATOM 691 N N . SER A 1 86 ? 9.018 1.156 -6.766 1.00 89.88 86 SER A N 1
ATOM 692 C CA . SER A 1 86 ? 8.316 1.956 -7.779 1.00 89.88 86 SER A CA 1
ATOM 693 C C . SER A 1 86 ? 9.277 2.813 -8.589 1.00 89.88 86 SER A C 1
ATOM 695 O O . SER A 1 86 ? 9.196 2.785 -9.814 1.00 89.88 86 SER A O 1
ATOM 697 N N . ARG A 1 87 ? 10.232 3.506 -7.951 1.00 87.06 87 ARG A N 1
ATOM 698 C CA . ARG A 1 87 ? 11.243 4.303 -8.670 1.00 87.06 87 ARG A CA 1
ATOM 699 C C . ARG A 1 87 ? 12.096 3.459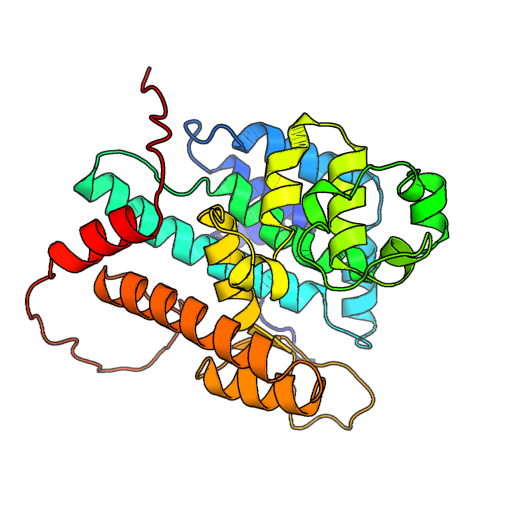 -9.605 1.00 87.06 87 ARG A C 1
ATOM 701 O O . ARG A 1 87 ? 12.299 3.856 -10.747 1.00 87.06 87 ARG A O 1
ATOM 708 N N . GLN A 1 88 ? 12.593 2.309 -9.146 1.00 85.50 88 GLN A N 1
ATOM 709 C CA . GLN A 1 88 ? 13.404 1.418 -9.983 1.00 85.50 88 GLN A CA 1
ATOM 710 C C . GLN A 1 88 ? 12.607 0.903 -11.187 1.00 85.50 88 GLN A C 1
ATOM 712 O O . GLN A 1 88 ? 13.095 0.956 -12.314 1.00 85.50 88 GLN A O 1
ATOM 717 N N . ILE A 1 89 ? 11.364 0.462 -10.966 1.00 87.12 89 ILE A N 1
ATOM 718 C CA . ILE A 1 89 ? 10.481 -0.003 -12.040 1.00 87.12 89 ILE A CA 1
ATOM 719 C C . ILE A 1 89 ? 10.184 1.131 -13.023 1.00 87.12 89 ILE A C 1
ATOM 721 O O . ILE A 1 89 ? 10.302 0.930 -14.227 1.00 87.12 89 ILE A O 1
ATOM 725 N N . ASN A 1 90 ? 9.843 2.320 -12.526 1.00 88.94 90 ASN A N 1
ATOM 726 C CA . ASN A 1 90 ? 9.529 3.474 -13.361 1.00 88.94 90 ASN A CA 1
ATOM 727 C C . ASN A 1 90 ? 10.752 3.997 -14.128 1.00 88.94 90 ASN A C 1
ATOM 729 O O . ASN A 1 90 ? 10.620 4.408 -15.275 1.00 88.94 90 ASN A O 1
ATOM 733 N N . ALA A 1 91 ? 11.953 3.948 -13.548 1.00 83.69 91 ALA A N 1
ATOM 734 C CA . ALA A 1 91 ? 13.186 4.286 -14.256 1.00 83.69 91 ALA A CA 1
ATOM 735 C C . ALA A 1 91 ? 13.441 3.315 -15.420 1.00 83.69 91 ALA A C 1
ATOM 737 O O . ALA A 1 91 ? 13.713 3.746 -16.540 1.00 83.69 91 ALA A O 1
ATOM 738 N N . LEU A 1 92 ? 13.283 2.010 -15.176 1.00 83.12 92 LEU A N 1
ATOM 739 C CA . LEU A 1 92 ? 13.382 0.986 -16.217 1.00 83.12 92 LEU A CA 1
ATOM 740 C C . LEU A 1 92 ? 12.288 1.150 -17.279 1.00 83.12 92 LEU A C 1
ATOM 742 O O . LEU A 1 92 ? 12.562 1.032 -18.471 1.00 83.12 92 LEU A O 1
ATOM 746 N N . SER A 1 93 ? 11.048 1.433 -16.881 1.00 83.12 93 SER A N 1
ATOM 747 C CA . SER A 1 93 ? 9.947 1.594 -17.829 1.00 83.12 93 SER A CA 1
ATOM 748 C C . SER A 1 93 ? 10.082 2.869 -18.656 1.00 83.12 93 SER A C 1
ATOM 750 O O . SER A 1 93 ? 9.778 2.842 -19.842 1.00 83.12 93 SER A O 1
ATOM 752 N N . LEU A 1 94 ? 10.597 3.961 -18.093 1.00 83.25 94 LEU A N 1
ATOM 753 C CA . LEU A 1 94 ? 10.907 5.172 -18.851 1.00 83.25 94 LEU A CA 1
ATOM 754 C C . LEU A 1 94 ? 12.000 4.924 -19.889 1.00 83.25 94 LEU A C 1
ATOM 756 O O . LEU A 1 94 ? 11.809 5.270 -21.051 1.00 83.25 94 LEU A O 1
ATOM 760 N N . ASP A 1 95 ? 13.103 4.284 -19.493 1.00 79.50 95 ASP A N 1
ATOM 761 C CA . ASP A 1 95 ? 14.211 3.939 -20.395 1.00 79.50 95 ASP A CA 1
ATOM 762 C C . ASP A 1 95 ? 13.746 3.051 -21.562 1.00 79.50 95 ASP A C 1
ATOM 764 O O . ASP A 1 95 ? 14.185 3.207 -22.701 1.00 79.50 95 ASP A O 1
ATOM 768 N N . ARG A 1 96 ? 12.823 2.117 -21.296 1.00 80.44 96 ARG A N 1
ATOM 769 C CA . ARG A 1 96 ? 12.433 1.077 -22.263 1.00 80.44 96 ARG A CA 1
ATOM 770 C C . ARG A 1 96 ? 11.151 1.353 -23.031 1.00 80.44 96 ARG A C 1
ATOM 772 O O . ARG A 1 96 ? 11.030 0.910 -24.171 1.00 80.44 96 ARG A O 1
ATOM 779 N N . LEU A 1 97 ? 10.189 2.014 -22.405 1.00 82.75 97 LEU A N 1
ATOM 780 C CA . LEU A 1 97 ? 8.833 2.222 -22.919 1.00 82.75 97 LEU A CA 1
ATOM 781 C C . LEU A 1 97 ? 8.485 3.707 -23.065 1.00 82.75 97 LEU A C 1
ATOM 783 O O . LEU A 1 97 ? 7.469 4.024 -23.678 1.00 82.75 97 LEU A O 1
ATOM 787 N N . GLY A 1 98 ? 9.294 4.616 -22.512 1.00 82.06 98 GLY A N 1
ATOM 788 C CA . GLY A 1 98 ? 9.016 6.053 -22.536 1.00 82.06 98 GLY A CA 1
ATOM 789 C C . GLY A 1 98 ? 7.832 6.469 -21.657 1.00 82.06 98 GLY A C 1
ATOM 790 O O . GLY A 1 98 ? 7.283 7.553 -21.853 1.00 82.06 98 GLY A O 1
ATOM 791 N N . CYS A 1 99 ? 7.407 5.628 -20.709 1.00 85.94 99 CYS A N 1
ATOM 792 C CA . CYS A 1 99 ? 6.299 5.929 -19.807 1.00 85.94 99 CYS A CA 1
ATOM 793 C C . CYS A 1 99 ? 6.496 5.350 -18.401 1.00 85.94 99 CYS A C 1
ATOM 795 O O . CYS A 1 99 ? 7.281 4.424 -18.182 1.00 85.94 99 CYS A O 1
ATOM 797 N N . PHE A 1 100 ? 5.748 5.903 -17.448 1.00 86.12 100 PHE A N 1
ATOM 798 C CA . PHE A 1 100 ? 5.598 5.357 -16.103 1.00 86.12 100 PHE A CA 1
ATOM 799 C C . PHE A 1 100 ? 4.552 4.240 -16.114 1.00 86.12 100 PHE A C 1
ATOM 801 O O . PHE A 1 100 ? 3.516 4.381 -16.766 1.00 86.12 100 PHE A O 1
ATOM 808 N N . ILE A 1 101 ? 4.814 3.147 -15.395 1.00 85.94 101 ILE A N 1
ATOM 809 C CA . ILE A 1 101 ? 3.895 1.996 -15.309 1.00 85.94 101 ILE A CA 1
ATOM 810 C C . ILE A 1 101 ? 3.430 1.692 -13.885 1.00 85.94 101 ILE A C 1
ATOM 812 O O . ILE A 1 101 ? 2.549 0.857 -13.710 1.00 85.94 101 ILE A O 1
ATOM 816 N N . VAL A 1 102 ? 4.024 2.343 -12.883 1.00 91.12 102 VAL A N 1
ATOM 817 C CA . VAL A 1 102 ? 3.585 2.286 -11.485 1.00 91.12 102 VAL A CA 1
ATOM 818 C C . VAL A 1 102 ? 3.112 3.671 -11.086 1.00 91.12 102 VAL A C 1
ATOM 820 O O . VAL A 1 102 ? 3.911 4.612 -11.124 1.00 91.12 102 VAL A O 1
ATOM 823 N N . ASP A 1 103 ? 1.849 3.797 -10.676 1.00 94.50 103 ASP A N 1
ATOM 824 C CA . ASP A 1 103 ? 1.343 5.032 -10.078 1.00 94.50 103 ASP A CA 1
ATOM 825 C C . ASP A 1 103 ? 1.922 5.178 -8.661 1.00 94.50 103 ASP A C 1
ATOM 827 O O . ASP A 1 103 ? 1.434 4.638 -7.665 1.00 94.50 103 ASP A O 1
ATOM 831 N N . GLU A 1 104 ? 3.053 5.870 -8.591 1.00 93.06 104 GLU A N 1
ATOM 832 C CA . GLU A 1 104 ? 3.854 5.978 -7.383 1.00 93.06 104 GLU A CA 1
ATOM 833 C C . GLU A 1 104 ? 3.144 6.730 -6.242 1.00 93.06 104 GLU A C 1
ATOM 835 O O . GLU A 1 104 ? 3.127 6.204 -5.124 1.00 93.06 104 GLU A O 1
ATOM 840 N N . PRO A 1 105 ? 2.493 7.890 -6.465 1.00 96.12 105 PRO A N 1
ATOM 841 C CA . PRO A 1 105 ? 1.701 8.528 -5.419 1.00 96.12 105 PRO A CA 1
ATOM 842 C C . PRO A 1 105 ? 0.561 7.656 -4.879 1.00 96.12 105 PRO A C 1
ATOM 844 O O . PRO A 1 105 ? 0.280 7.727 -3.678 1.00 96.12 105 PRO A O 1
ATOM 847 N N . LEU A 1 106 ? -0.079 6.834 -5.718 1.00 96.81 106 LEU A N 1
ATOM 848 C CA . LEU A 1 106 ? -1.120 5.892 -5.295 1.00 96.81 106 LEU A CA 1
ATOM 849 C C . LEU A 1 106 ? -0.534 4.830 -4.362 1.00 96.81 106 LEU A C 1
ATOM 851 O O . LEU A 1 106 ? -1.047 4.611 -3.257 1.00 96.81 106 LEU A O 1
ATOM 855 N N . LEU A 1 107 ? 0.550 4.188 -4.801 1.00 95.44 107 LEU A N 1
ATOM 856 C CA . LEU A 1 107 ? 1.201 3.107 -4.072 1.00 95.44 107 LEU A CA 1
ATOM 857 C C . LEU A 1 107 ? 1.760 3.587 -2.729 1.00 95.44 107 LEU A C 1
ATOM 859 O O . LEU A 1 107 ? 1.462 2.989 -1.699 1.00 95.44 107 LEU A O 1
ATOM 863 N N . VAL A 1 108 ? 2.509 4.691 -2.716 1.00 94.44 108 VAL A N 1
ATOM 864 C CA . VAL A 1 108 ? 3.149 5.219 -1.500 1.00 94.44 108 VAL A CA 1
ATOM 865 C C . VAL A 1 108 ? 2.112 5.690 -0.478 1.00 94.44 108 VAL A C 1
ATOM 867 O O . VAL A 1 108 ? 2.259 5.429 0.714 1.00 94.44 108 VAL A O 1
ATOM 870 N N . THR A 1 109 ? 1.025 6.325 -0.924 1.00 96.75 109 THR A N 1
ATOM 871 C CA . THR A 1 109 ? -0.074 6.718 -0.022 1.00 96.75 109 THR A CA 1
ATOM 872 C C . THR A 1 109 ? -0.765 5.496 0.572 1.00 96.75 109 THR A C 1
ATOM 874 O O . THR A 1 109 ? -1.010 5.449 1.774 1.00 96.75 109 THR A O 1
ATOM 877 N N . SER A 1 110 ? -1.050 4.486 -0.252 1.00 96.75 110 SER A N 1
ATOM 878 C CA . SER A 1 110 ? -1.689 3.248 0.210 1.00 96.75 110 SER A CA 1
ATOM 879 C C . SER A 1 110 ? -0.789 2.490 1.189 1.00 96.75 110 SER A C 1
ATOM 881 O O . SER A 1 110 ? -1.255 2.037 2.230 1.00 96.75 110 SER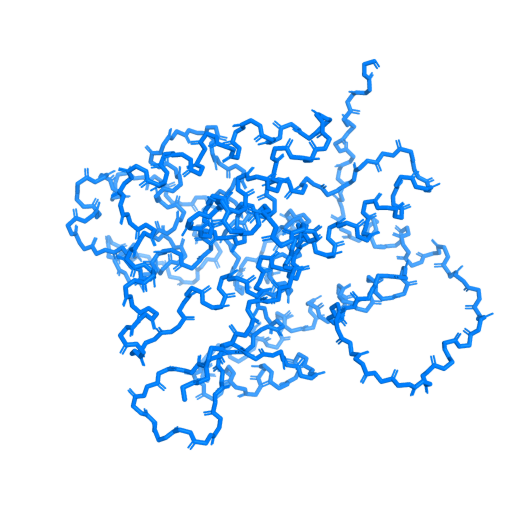 A O 1
ATOM 883 N N . ALA A 1 111 ? 0.516 2.431 0.908 1.00 93.38 111 ALA A N 1
ATOM 884 C CA . ALA A 1 111 ? 1.518 1.835 1.785 1.00 93.38 111 ALA A CA 1
ATOM 885 C C . ALA A 1 111 ? 1.629 2.561 3.129 1.00 93.38 111 ALA A C 1
ATOM 887 O O . ALA A 1 111 ? 1.756 1.910 4.161 1.00 93.38 111 ALA A O 1
ATOM 888 N N . LEU A 1 112 ? 1.519 3.888 3.152 1.00 92.44 112 LEU A N 1
ATOM 889 C CA . LEU A 1 112 ? 1.526 4.640 4.405 1.00 92.44 112 LEU A CA 1
ATOM 890 C C . LEU A 1 112 ? 0.305 4.319 5.271 1.00 92.44 112 LEU A C 1
ATOM 892 O O . LEU A 1 112 ? 0.409 4.199 6.491 1.00 92.44 112 LEU A O 1
ATOM 896 N N . LEU A 1 113 ? -0.864 4.226 4.639 1.00 94.12 113 LEU A N 1
ATOM 897 C CA . LEU A 1 113 ? -2.138 4.087 5.336 1.00 94.12 113 LEU A CA 1
ATOM 898 C C . LEU A 1 113 ? -2.464 2.642 5.709 1.00 94.12 113 LEU A C 1
ATOM 900 O O . LEU A 1 113 ? -3.374 2.436 6.503 1.00 94.12 113 LEU A O 1
ATOM 904 N N . HIS A 1 114 ? -1.749 1.652 5.172 1.00 91.00 114 HIS A N 1
ATOM 905 C CA . HIS A 1 114 ? -2.176 0.253 5.217 1.00 91.00 114 HIS A CA 1
ATOM 906 C C . HIS A 1 114 ? -2.441 -0.293 6.628 1.00 91.00 114 HIS A C 1
ATOM 908 O O . HIS A 1 114 ? -3.374 -1.072 6.826 1.00 91.00 114 HIS A O 1
ATOM 914 N N . ASP A 1 115 ? -1.682 0.198 7.605 1.00 88.69 115 ASP A N 1
ATOM 915 C CA . ASP A 1 115 ? -1.731 -0.219 9.004 1.00 88.69 115 ASP A CA 1
ATOM 916 C C . ASP A 1 115 ? -2.570 0.712 9.904 1.00 88.69 115 ASP A C 1
ATOM 918 O O . ASP A 1 115 ? -2.700 0.461 11.104 1.00 88.69 115 ASP A O 1
ATOM 922 N N . ILE A 1 116 ? -3.172 1.778 9.356 1.00 91.81 116 ILE A N 1
ATOM 923 C CA . ILE A 1 116 ? -3.907 2.785 10.144 1.00 91.81 116 ILE A CA 1
ATOM 924 C C . ILE A 1 116 ? -5.127 2.200 10.865 1.00 91.81 116 ILE A C 1
ATOM 926 O O . ILE A 1 116 ? -5.495 2.671 11.939 1.00 91.81 116 ILE A O 1
ATOM 930 N N . GLY A 1 117 ? -5.734 1.140 10.330 1.00 91.62 117 GLY A N 1
ATOM 931 C CA . GLY A 1 117 ? -6.868 0.459 10.946 1.00 91.62 117 GLY A CA 1
ATOM 932 C C . GLY A 1 117 ? -6.598 -0.075 12.350 1.00 91.62 117 GLY A C 1
ATOM 933 O O . GLY A 1 117 ? -7.526 -0.120 13.155 1.00 91.62 117 GLY A O 1
ATOM 934 N N . LYS A 1 118 ? -5.331 -0.359 12.687 1.00 88.38 118 LYS A N 1
ATOM 935 C CA . LYS A 1 118 ? -4.906 -0.817 14.023 1.00 88.38 118 LYS A CA 1
ATOM 936 C C . LYS A 1 118 ? -5.218 0.176 15.136 1.00 88.38 118 LYS A C 1
ATOM 938 O O . LYS A 1 118 ? -5.276 -0.209 16.299 1.00 88.38 118 LYS A O 1
ATOM 943 N N . VAL A 1 119 ? -5.384 1.454 14.795 1.00 90.06 119 VAL A N 1
ATOM 944 C CA . VAL A 1 119 ? -5.651 2.515 15.773 1.00 90.06 119 VAL A CA 1
ATOM 945 C C . VAL A 1 119 ? -7.078 3.030 15.722 1.00 90.06 119 VAL A C 1
ATOM 947 O O . VAL A 1 119 ? -7.413 3.921 16.492 1.00 90.06 119 VAL A O 1
ATOM 950 N N . ILE A 1 120 ? -7.913 2.511 14.820 1.00 92.56 120 ILE A N 1
ATOM 951 C CA . ILE A 1 120 ? -9.316 2.909 14.685 1.00 92.56 120 ILE A CA 1
ATOM 952 C C . ILE A 1 120 ? -10.146 2.130 15.710 1.00 92.56 120 ILE A C 1
ATOM 954 O O . ILE A 1 120 ? -10.183 0.893 15.694 1.00 92.56 120 ILE A O 1
ATOM 958 N N . ASN A 1 121 ? -10.802 2.869 16.604 1.00 91.75 121 ASN A N 1
ATOM 959 C CA . ASN A 1 121 ? -11.636 2.327 17.675 1.00 91.75 121 ASN A CA 1
ATOM 960 C C . ASN A 1 121 ? -13.137 2.492 17.362 1.00 91.75 121 ASN A C 1
ATOM 962 O O . ASN A 1 121 ? -13.510 3.053 16.331 1.00 91.75 121 ASN A O 1
ATOM 966 N N . ASP A 1 122 ? -13.999 2.004 18.255 1.00 91.56 122 ASP A N 1
ATOM 967 C CA . ASP A 1 122 ? -15.454 2.043 18.061 1.00 91.56 122 ASP A CA 1
ATOM 968 C C . ASP A 1 122 ? -16.004 3.476 17.975 1.00 91.56 122 ASP A C 1
ATOM 970 O O . ASP A 1 122 ? -16.877 3.751 17.153 1.00 91.56 122 ASP A O 1
ATOM 974 N N . GLU A 1 123 ? -15.437 4.412 18.744 1.00 93.25 123 GLU A N 1
ATOM 975 C CA . GLU A 1 123 ? -15.806 5.830 18.683 1.00 93.25 123 GLU A CA 1
ATOM 976 C C . GLU A 1 123 ? -15.521 6.419 17.294 1.00 93.25 123 GLU A C 1
ATOM 978 O O . GLU A 1 123 ? -16.347 7.146 16.749 1.00 93.25 123 GLU A O 1
ATOM 983 N N . ASP A 1 124 ? -14.390 6.075 16.671 1.00 94.50 124 ASP A N 1
ATOM 984 C CA . ASP A 1 124 ? -14.097 6.492 15.298 1.00 94.50 124 ASP A CA 1
ATOM 985 C C . ASP A 1 124 ? -15.035 5.846 14.284 1.00 94.50 124 ASP A C 1
ATOM 987 O O . ASP A 1 124 ? -15.472 6.514 13.346 1.00 94.50 124 ASP A O 1
ATOM 991 N N . ILE A 1 125 ? -15.338 4.556 14.462 1.00 92.44 125 ILE A N 1
ATOM 992 C CA . ILE A 1 125 ? -16.248 3.812 13.587 1.00 92.44 125 ILE A CA 1
ATOM 993 C C . ILE A 1 125 ? -17.623 4.485 13.568 1.00 92.44 125 ILE A C 1
ATOM 995 O O . ILE A 1 125 ? -18.202 4.657 12.493 1.00 92.44 125 ILE A O 1
ATOM 999 N N . GLU A 1 126 ? -18.131 4.888 14.731 1.00 92.38 126 GLU A N 1
ATOM 1000 C CA . GLU A 1 126 ? -19.401 5.601 14.861 1.00 92.38 126 GLU A CA 1
ATOM 1001 C C . GLU A 1 126 ? -19.307 7.032 14.325 1.00 92.38 126 GLU A C 1
ATOM 1003 O O . GLU A 1 126 ? -20.085 7.418 13.450 1.00 92.38 126 GLU A O 1
ATOM 1008 N N . ARG A 1 127 ? -18.318 7.804 14.789 1.00 94.62 127 ARG A N 1
ATOM 1009 C CA . ARG A 1 127 ? -18.122 9.218 14.433 1.00 94.62 127 ARG A CA 1
ATOM 1010 C C . ARG A 1 127 ? -17.926 9.435 12.935 1.00 94.62 127 ARG A C 1
ATOM 1012 O O . ARG A 1 127 ? -18.364 10.455 12.408 1.00 94.62 127 ARG A O 1
ATOM 1019 N N . LEU A 1 128 ? -17.251 8.508 12.257 1.00 93.06 128 LEU A N 1
ATOM 1020 C CA . LEU A 1 128 ? -16.981 8.570 10.818 1.00 93.06 128 LEU A CA 1
ATOM 1021 C C . LEU A 1 128 ? -17.980 7.754 9.984 1.00 93.06 128 LEU A C 1
ATOM 1023 O O . LEU A 1 128 ? -17.853 7.707 8.763 1.00 93.06 128 LEU A O 1
ATOM 1027 N N . GLY A 1 129 ? -18.966 7.107 10.614 1.00 91.62 129 GLY A N 1
ATOM 1028 C CA . GLY A 1 129 ? -19.995 6.338 9.912 1.00 91.62 129 GLY A CA 1
ATOM 1029 C C . GLY A 1 129 ? -19.457 5.124 9.147 1.00 91.62 129 GLY A C 1
ATOM 1030 O O . GLY A 1 129 ? -20.041 4.724 8.140 1.00 91.62 129 GLY A O 1
ATOM 1031 N N . LEU A 1 130 ? -18.361 4.509 9.607 1.00 91.94 130 LEU A N 1
ATOM 1032 C CA . LEU A 1 130 ? -17.643 3.471 8.855 1.00 91.94 130 LEU A CA 1
ATOM 1033 C C . LEU A 1 130 ? -18.471 2.190 8.650 1.00 91.94 130 LEU A C 1
ATOM 1035 O O . LEU A 1 130 ? -18.285 1.489 7.659 1.00 91.94 130 LEU A O 1
ATOM 1039 N N . LYS A 1 131 ? -19.433 1.909 9.543 1.00 87.31 131 LYS A N 1
ATOM 1040 C CA . LYS A 1 131 ? -20.384 0.784 9.409 1.00 87.31 131 LYS A CA 1
ATOM 1041 C C . LYS A 1 131 ? -21.314 0.913 8.197 1.00 87.31 131 LYS A C 1
ATOM 1043 O O . LYS A 1 131 ? -21.857 -0.092 7.751 1.00 87.31 131 LYS A O 1
ATOM 1048 N N . GLY A 1 132 ? -21.520 2.129 7.686 1.00 84.44 132 GLY A N 1
ATOM 1049 C CA . GLY A 1 132 ? -22.382 2.392 6.531 1.00 84.44 132 GLY A CA 1
ATOM 1050 C C . GLY A 1 132 ? -21.710 2.161 5.176 1.00 84.44 132 GLY A C 1
ATOM 1051 O O . GLY A 1 132 ? -22.384 2.235 4.152 1.00 84.44 132 GLY A O 1
ATOM 1052 N N . ILE A 1 133 ? -20.401 1.896 5.151 1.00 89.12 133 ILE A N 1
ATOM 1053 C CA . ILE A 1 133 ? -19.633 1.719 3.917 1.00 89.12 133 ILE A CA 1
ATOM 1054 C C . ILE A 1 133 ? -19.843 0.307 3.357 1.00 89.12 133 ILE A C 1
ATOM 1056 O O . ILE A 1 133 ? -19.682 -0.686 4.069 1.00 89.12 133 ILE A O 1
ATOM 1060 N N . ASP A 1 134 ? -20.156 0.202 2.062 1.00 86.25 134 ASP A N 1
ATOM 1061 C CA . ASP A 1 134 ? -20.241 -1.097 1.392 1.00 86.25 134 ASP A CA 1
ATOM 1062 C C . ASP A 1 134 ? -18.843 -1.676 1.140 1.00 86.25 134 ASP A C 1
ATOM 1064 O O . ASP A 1 134 ? -18.121 -1.284 0.222 1.00 86.25 134 ASP A O 1
ATOM 1068 N N . LEU A 1 135 ? -18.468 -2.642 1.975 1.00 85.81 135 LEU A N 1
ATOM 1069 C CA . LEU A 1 135 ? -17.191 -3.343 1.885 1.00 85.81 135 LEU A CA 1
ATOM 1070 C C . LEU A 1 135 ? -17.269 -4.646 1.084 1.00 85.81 135 LEU A C 1
ATOM 1072 O O . LEU A 1 135 ? -16.236 -5.291 0.905 1.00 85.81 135 LEU A O 1
ATOM 1076 N N . LYS A 1 136 ? -18.444 -5.046 0.571 1.00 80.88 136 LYS A N 1
ATOM 1077 C CA . LYS A 1 136 ? -18.599 -6.299 -0.194 1.00 80.88 136 LYS A CA 1
ATOM 1078 C C . LYS A 1 136 ? -17.601 -6.448 -1.349 1.00 80.88 136 LYS A C 1
ATOM 1080 O O . LYS A 1 136 ? -17.061 -7.546 -1.493 1.00 80.88 136 LYS A O 1
ATOM 1085 N N . PRO A 1 137 ? -17.278 -5.395 -2.133 1.00 80.25 137 PRO A N 1
ATOM 1086 C CA . PRO A 1 137 ? -16.285 -5.512 -3.203 1.00 80.25 137 PRO A CA 1
ATOM 1087 C C . PRO A 1 137 ? -14.886 -5.903 -2.706 1.00 80.25 137 PRO A C 1
ATOM 1089 O O . PRO A 1 137 ? -14.105 -6.479 -3.455 1.00 80.25 137 PRO A O 1
ATOM 1092 N N . TYR A 1 138 ? -14.581 -5.617 -1.440 1.00 79.81 138 TYR A N 1
ATOM 1093 C CA . TYR A 1 138 ? -13.284 -5.855 -0.809 1.00 79.81 138 TYR A CA 1
ATOM 1094 C C . TYR A 1 138 ? -13.280 -7.101 0.079 1.00 79.81 138 TYR A C 1
ATOM 1096 O O . TYR A 1 138 ? -12.224 -7.519 0.531 1.00 79.81 138 TYR A O 1
ATOM 1104 N N . THR A 1 139 ? -14.437 -7.714 0.335 1.00 74.31 139 THR A N 1
ATOM 1105 C CA . THR A 1 139 ? -14.557 -8.911 1.181 1.00 74.31 139 THR A CA 1
ATOM 1106 C C . THR A 1 139 ? -14.985 -10.160 0.416 1.00 74.31 139 THR A C 1
ATOM 1108 O O . THR A 1 139 ? -14.968 -11.243 0.989 1.00 74.31 139 THR A O 1
ATOM 1111 N N . ALA A 1 140 ? -15.308 -10.050 -0.879 1.00 63.41 140 ALA A N 1
ATOM 1112 C CA . ALA A 1 140 ? -15.864 -11.139 -1.692 1.00 63.41 140 ALA A CA 1
ATOM 1113 C C . ALA A 1 140 ? -15.019 -12.430 -1.725 1.00 63.41 140 ALA A C 1
ATOM 1115 O O . ALA A 1 140 ? -15.561 -13.510 -1.939 1.00 63.41 140 ALA A O 1
ATOM 1116 N N . CYS A 1 141 ? -13.706 -12.322 -1.506 1.00 61.38 141 CYS A N 1
ATOM 1117 C CA . CYS A 1 141 ? -12.780 -13.458 -1.471 1.00 61.38 141 CYS A CA 1
ATOM 1118 C C . CYS A 1 141 ? -12.412 -13.910 -0.050 1.00 61.38 141 CYS A C 1
ATOM 1120 O O . CYS A 1 141 ? -11.677 -14.882 0.107 1.00 61.38 141 CYS A O 1
ATOM 1122 N N . PHE A 1 142 ? -12.878 -13.213 0.992 1.00 63.47 142 PHE A N 1
ATOM 1123 C CA . PHE A 1 142 ? -12.621 -13.630 2.363 1.00 63.47 142 PHE A CA 1
ATOM 1124 C C . PHE A 1 142 ? -13.548 -14.795 2.725 1.00 63.47 142 PHE A C 1
ATOM 1126 O O . PHE A 1 142 ? -14.762 -14.680 2.556 1.00 63.47 142 PHE A O 1
ATOM 1133 N N . PRO A 1 143 ? -13.027 -15.879 3.323 1.00 54.12 143 PRO A N 1
ATOM 1134 C CA . PRO A 1 143 ? -13.851 -16.982 3.822 1.00 54.12 143 PRO A CA 1
ATOM 1135 C C . PRO A 1 143 ? -14.759 -16.579 4.999 1.00 54.12 143 PRO A C 1
ATOM 1137 O O . PRO A 1 143 ? -15.534 -17.395 5.489 1.00 54.12 143 PRO A O 1
ATOM 1140 N N . LEU A 1 144 ? -14.696 -15.323 5.454 1.00 51.09 144 LEU A N 1
ATOM 1141 C CA . LEU A 1 144 ? -15.579 -14.761 6.471 1.00 51.09 144 LEU A CA 1
ATOM 1142 C C . LEU A 1 144 ? -16.927 -14.378 5.848 1.00 51.09 144 LEU A C 1
ATOM 1144 O O . LEU A 1 144 ? -17.272 -13.207 5.693 1.00 51.09 144 LEU A O 1
ATOM 1148 N N . THR A 1 145 ? -17.722 -15.388 5.508 1.00 42.25 145 THR A N 1
ATOM 1149 C CA . THR A 1 145 ? -19.167 -15.215 5.382 1.00 42.25 145 THR A CA 1
ATOM 1150 C C . THR A 1 145 ? -19.740 -14.797 6.742 1.00 42.25 145 THR A C 1
ATOM 1152 O O . THR A 1 145 ? -19.697 -15.573 7.690 1.00 42.25 145 THR A O 1
ATOM 1155 N N . ALA A 1 146 ? -20.323 -13.595 6.781 1.00 40.19 146 ALA A N 1
ATOM 1156 C CA . ALA A 1 146 ? -21.290 -13.087 7.762 1.00 40.19 146 ALA A CA 1
ATOM 1157 C C . ALA A 1 146 ? -20.797 -12.684 9.172 1.00 40.19 146 ALA A C 1
ATOM 1159 O O . ALA A 1 146 ? -20.738 -13.501 10.082 1.00 40.19 146 ALA A O 1
ATOM 1160 N N . SER A 1 147 ? -20.662 -11.371 9.399 1.00 48.47 147 SER A N 1
ATOM 1161 C CA . SER A 1 147 ? -21.326 -10.670 10.516 1.00 48.47 147 SER A CA 1
ATOM 1162 C C . SER A 1 147 ? -21.221 -9.145 10.345 1.00 48.47 147 SER A C 1
ATOM 1164 O O . SER A 1 147 ? -20.338 -8.628 9.663 1.00 48.47 147 SER A O 1
ATOM 1166 N N . SER A 1 148 ? -22.105 -8.408 11.015 1.00 49.75 148 SER A N 1
ATOM 1167 C CA . SER A 1 148 ? -22.040 -6.950 11.192 1.00 49.75 148 SER A CA 1
ATOM 1168 C C . SER A 1 148 ? -20.839 -6.468 12.029 1.00 49.75 148 SER A C 1
ATOM 1170 O O . SER A 1 148 ? -20.653 -5.263 12.157 1.00 49.75 148 SER A O 1
ATOM 1172 N N . THR A 1 149 ? -20.027 -7.380 12.584 1.00 58.75 149 THR A N 1
ATOM 1173 C CA . THR A 1 149 ? -18.860 -7.087 13.446 1.00 58.75 149 THR A CA 1
ATOM 1174 C C . THR A 1 149 ? -17.524 -7.130 12.692 1.00 58.75 149 THR A C 1
ATOM 1176 O O . THR A 1 149 ? -16.460 -6.955 13.279 1.00 58.75 149 THR A O 1
ATOM 1179 N N . LEU A 1 150 ? -17.551 -7.365 11.374 1.00 71.25 150 LEU A N 1
ATOM 1180 C CA . LEU A 1 150 ? -16.353 -7.616 10.566 1.00 71.25 150 LEU A CA 1
ATOM 1181 C C . LEU A 1 150 ? -15.365 -6.436 10.572 1.00 71.25 150 LEU A C 1
ATOM 1183 O O . LEU A 1 150 ? -14.155 -6.646 10.649 1.00 71.25 150 LEU A O 1
ATOM 1187 N N . ILE A 1 151 ? -15.884 -5.204 10.523 1.00 76.62 151 ILE A N 1
ATOM 1188 C CA . ILE A 1 151 ? -15.062 -3.990 10.555 1.00 76.62 151 ILE A CA 1
ATOM 1189 C C . ILE A 1 151 ? -14.417 -3.778 11.927 1.00 76.62 151 ILE A C 1
ATOM 1191 O O . ILE A 1 151 ? -13.276 -3.353 12.002 1.00 76.62 151 ILE A O 1
ATOM 1195 N N . GLU A 1 152 ? -15.091 -4.134 13.020 1.00 78.56 152 GLU A N 1
ATOM 1196 C CA . GLU A 1 152 ? -14.574 -3.959 14.386 1.00 78.56 152 GLU A CA 1
ATOM 1197 C C . GLU A 1 152 ? -13.360 -4.871 14.636 1.00 78.56 152 GLU A C 1
ATOM 1199 O O . GLU A 1 152 ? -12.426 -4.495 15.346 1.00 78.56 152 GLU A O 1
ATOM 1204 N N . SER A 1 153 ? -13.331 -6.034 13.975 1.00 74.44 153 SER A N 1
ATOM 1205 C CA . SER A 1 153 ? -12.313 -7.075 14.149 1.00 74.44 153 SER A CA 1
ATOM 1206 C C . SER A 1 153 ? -11.196 -7.109 13.098 1.00 74.44 153 SER A C 1
ATOM 1208 O O . SER A 1 153 ? -10.328 -7.976 13.185 1.00 74.44 153 SER A O 1
ATOM 1210 N N . ASN A 1 154 ? -11.216 -6.245 12.076 1.00 84.25 154 ASN A N 1
ATOM 1211 C CA . ASN A 1 154 ? -10.274 -6.339 10.956 1.00 84.25 154 ASN A CA 1
ATOM 1212 C C . ASN A 1 154 ? -9.663 -4.984 10.582 1.00 84.25 154 ASN A C 1
ATOM 1214 O O . ASN A 1 154 ? -10.323 -4.132 9.989 1.00 84.25 154 ASN A O 1
ATOM 1218 N N . ASP A 1 155 ? -8.371 -4.828 10.865 1.00 87.62 155 ASP A N 1
ATOM 1219 C CA . ASP A 1 155 ? -7.636 -3.582 10.641 1.00 87.62 155 ASP A CA 1
ATOM 1220 C C . ASP A 1 155 ? -7.599 -3.170 9.163 1.00 87.62 155 ASP A C 1
ATOM 1222 O O . ASP A 1 155 ? -7.793 -2.000 8.848 1.00 87.62 155 ASP A O 1
ATOM 1226 N N . ILE A 1 156 ? -7.451 -4.116 8.230 1.00 88.31 156 ILE A N 1
ATOM 1227 C CA . ILE A 1 156 ? -7.466 -3.808 6.791 1.00 88.31 156 ILE A CA 1
ATOM 1228 C C . ILE A 1 156 ? -8.829 -3.229 6.395 1.00 88.31 156 ILE A C 1
ATOM 1230 O O . ILE A 1 156 ? -8.898 -2.231 5.679 1.00 88.31 156 ILE A O 1
ATOM 1234 N N . LEU A 1 157 ? -9.925 -3.806 6.894 1.00 89.06 157 LEU A N 1
ATOM 1235 C CA . LEU A 1 157 ? -11.271 -3.305 6.606 1.00 89.06 157 LEU A CA 1
ATOM 1236 C C . LEU A 1 157 ? -11.543 -1.947 7.252 1.00 89.06 157 LEU A C 1
ATOM 1238 O O . LEU A 1 157 ? -12.184 -1.109 6.621 1.00 89.06 157 LEU A O 1
ATOM 1242 N N . LYS A 1 158 ? -11.022 -1.693 8.459 1.00 92.50 158 LYS A N 1
ATOM 1243 C CA . LYS A 1 158 ? -11.067 -0.360 9.083 1.00 92.50 158 LYS A CA 1
ATOM 1244 C C . LYS A 1 158 ? -10.344 0.671 8.220 1.00 92.50 158 LYS A C 1
ATOM 1246 O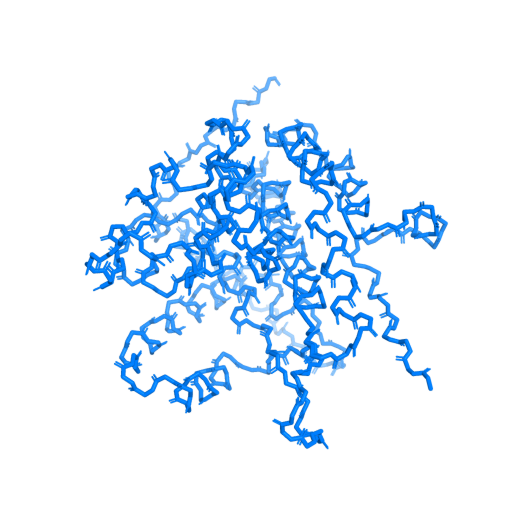 O . LYS A 1 158 ? -10.891 1.744 7.973 1.00 92.50 158 LYS A O 1
ATOM 1251 N N . THR A 1 159 ? -9.157 0.334 7.711 1.00 94.44 159 THR A N 1
ATOM 1252 C CA . THR A 1 159 ? -8.402 1.196 6.793 1.00 94.44 159 THR A CA 1
ATOM 1253 C C . THR A 1 159 ? -9.193 1.482 5.513 1.00 94.44 159 THR A C 1
ATOM 1255 O O . THR A 1 159 ? -9.352 2.641 5.132 1.00 94.44 159 THR A O 1
ATOM 1258 N N . ILE A 1 160 ? -9.729 0.445 4.863 1.00 93.56 160 ILE A N 1
ATOM 1259 C CA . ILE A 1 160 ? -10.524 0.573 3.632 1.00 93.56 160 ILE A CA 1
ATOM 1260 C C . ILE A 1 160 ? -11.752 1.454 3.873 1.00 93.56 160 ILE A C 1
ATOM 1262 O O . ILE A 1 160 ? -12.005 2.378 3.102 1.00 93.56 160 ILE A O 1
ATOM 1266 N N . ALA A 1 161 ? -12.493 1.205 4.953 1.00 94.38 161 ALA A N 1
ATOM 1267 C CA . ALA A 1 161 ? -13.679 1.979 5.289 1.00 94.38 161 ALA A CA 1
ATOM 1268 C C . ALA A 1 161 ? -13.347 3.447 5.572 1.00 94.38 161 ALA A C 1
ATOM 1270 O O . ALA A 1 161 ? -14.055 4.329 5.094 1.00 94.38 161 ALA A O 1
ATOM 1271 N N . LEU A 1 162 ? -12.252 3.721 6.292 1.00 96.31 162 LEU A N 1
ATOM 1272 C CA . LEU A 1 162 ? -11.781 5.085 6.529 1.00 96.31 162 LEU A CA 1
ATOM 1273 C C . LEU A 1 162 ? -11.489 5.804 5.208 1.00 96.31 162 LEU A C 1
ATOM 1275 O O . LEU A 1 162 ? -11.967 6.918 5.011 1.00 96.31 162 LEU A O 1
ATOM 1279 N N . ILE A 1 163 ? -10.753 5.167 4.293 1.00 96.88 163 ILE A N 1
ATOM 1280 C CA . ILE A 1 163 ? -10.429 5.741 2.979 1.00 96.88 163 ILE A CA 1
ATOM 1281 C C . ILE A 1 163 ? -11.718 6.049 2.201 1.00 96.88 163 ILE A C 1
ATOM 1283 O O . ILE A 1 163 ? -11.882 7.156 1.689 1.00 96.88 163 ILE A O 1
ATOM 1287 N N . LEU A 1 164 ? -12.655 5.098 2.157 1.00 95.81 164 LEU A N 1
ATOM 1288 C CA . LEU A 1 164 ? -13.917 5.240 1.428 1.00 95.81 164 LEU A CA 1
ATOM 1289 C C . LEU A 1 164 ? -14.891 6.237 2.068 1.00 95.81 164 LEU A C 1
ATOM 1291 O O . LEU A 1 164 ? -15.695 6.829 1.351 1.00 95.81 164 LEU A O 1
ATOM 1295 N N . SER A 1 165 ? -14.799 6.495 3.378 1.00 95.56 165 SER A N 1
ATOM 1296 C CA . SER A 1 165 ? -15.639 7.502 4.048 1.00 95.56 165 SER A CA 1
ATOM 1297 C C . SER A 1 165 ? -15.424 8.925 3.519 1.00 95.56 165 SER A C 1
ATOM 1299 O O . SER A 1 165 ? -16.258 9.804 3.730 1.00 95.56 165 SER A O 1
ATOM 1301 N N . PHE A 1 166 ? -14.325 9.161 2.797 1.00 96.19 166 PHE A N 1
ATOM 1302 C CA . PHE A 1 166 ? -14.025 10.453 2.195 1.00 96.19 166 PHE A CA 1
ATOM 1303 C C . PHE A 1 166 ? -14.566 10.629 0.773 1.00 96.19 166 PHE A C 1
ATOM 1305 O O . PHE A 1 166 ? -14.485 11.746 0.257 1.00 96.19 166 PHE A O 1
ATOM 1312 N N . GLY A 1 167 ? -15.112 9.575 0.156 1.00 94.12 167 GLY A N 1
ATOM 1313 C CA . GLY A 1 167 ? -15.711 9.607 -1.179 1.00 94.12 167 GLY A CA 1
ATOM 1314 C C . GLY A 1 167 ? -15.215 8.501 -2.115 1.00 94.12 167 GLY A C 1
ATOM 1315 O O . GLY A 1 167 ? -14.170 7.887 -1.894 1.00 94.12 167 GLY A O 1
ATOM 1316 N N . GLU A 1 168 ? -15.966 8.267 -3.195 1.00 90.81 168 GLU A N 1
ATOM 1317 C CA . GLU A 1 168 ? -15.673 7.219 -4.187 1.00 90.81 168 GLU A CA 1
ATOM 1318 C C . GLU A 1 168 ? -14.366 7.451 -4.957 1.00 90.81 168 GLU A C 1
ATOM 1320 O O . GLU A 1 168 ? -13.713 6.482 -5.351 1.00 90.81 168 GLU A O 1
ATOM 1325 N N . ASP A 1 169 ? -13.926 8.707 -5.088 1.00 93.94 169 ASP A N 1
ATOM 1326 C CA . ASP A 1 169 ? -12.657 9.079 -5.732 1.00 93.94 169 ASP A CA 1
ATOM 1327 C C . ASP A 1 169 ? -11.433 8.424 -5.064 1.00 93.94 169 ASP A C 1
ATOM 1329 O O . ASP A 1 169 ? -10.374 8.286 -5.678 1.00 93.94 169 ASP A O 1
ATOM 1333 N N . TYR A 1 170 ? -11.573 7.969 -3.813 1.00 96.50 170 TYR A N 1
ATOM 1334 C CA . TYR A 1 170 ? -10.516 7.287 -3.065 1.00 96.50 170 TYR A CA 1
ATOM 1335 C C . TYR A 1 170 ? -10.540 5.754 -3.201 1.00 96.50 170 TYR A C 1
ATOM 1337 O O . TYR A 1 170 ? -9.695 5.063 -2.626 1.00 96.50 170 TYR A O 1
ATOM 1345 N N . SER A 1 171 ? -11.455 5.203 -4.006 1.00 93.69 171 SER A N 1
ATOM 1346 C CA . SER A 1 171 ? -11.558 3.765 -4.299 1.00 93.69 171 SER A CA 1
ATOM 1347 C C . SER A 1 171 ? -10.241 3.120 -4.771 1.00 93.69 171 SER A C 1
ATOM 1349 O O . SER A 1 171 ? -9.924 2.028 -4.294 1.00 93.69 171 SER A O 1
ATOM 1351 N N . PRO A 1 172 ? -9.399 3.754 -5.619 1.00 94.25 172 PRO A N 1
ATOM 1352 C CA . PRO A 1 172 ? -8.101 3.179 -5.991 1.00 94.25 172 PRO A CA 1
ATOM 1353 C C . PRO A 1 172 ? -7.175 2.919 -4.792 1.00 94.25 172 PRO A C 1
ATOM 1355 O O . PRO A 1 172 ? -6.518 1.877 -4.733 1.00 94.25 172 PRO A O 1
ATOM 1358 N N . PHE A 1 173 ? -7.159 3.821 -3.806 1.00 96.19 173 PHE A N 1
ATOM 1359 C CA . PHE A 1 173 ? -6.361 3.670 -2.584 1.00 96.19 173 PHE A CA 1
ATOM 1360 C C . PHE A 1 173 ? -6.916 2.549 -1.709 1.00 96.19 173 PHE A C 1
ATOM 1362 O O . PHE A 1 173 ? -6.159 1.724 -1.203 1.00 96.19 173 PHE A O 1
ATOM 1369 N N . ALA A 1 174 ? -8.242 2.472 -1.581 1.00 93.12 174 ALA A N 1
ATOM 1370 C CA . ALA A 1 174 ? -8.923 1.401 -0.862 1.00 93.12 174 ALA A CA 1
ATOM 1371 C C . ALA A 1 174 ? -8.619 0.020 -1.474 1.00 93.12 174 ALA A C 1
ATOM 1373 O O . ALA A 1 174 ? -8.247 -0.908 -0.757 1.00 93.12 174 ALA A O 1
ATOM 1374 N N . LYS A 1 175 ? -8.684 -0.102 -2.807 1.00 90.56 175 LYS A N 1
ATOM 1375 C CA . LYS A 1 175 ? -8.337 -1.334 -3.540 1.00 90.56 175 LYS A CA 1
ATOM 1376 C C . LYS A 1 175 ? -6.879 -1.718 -3.345 1.00 90.56 175 LYS A C 1
ATOM 1378 O O . LYS A 1 175 ? -6.590 -2.876 -3.060 1.00 90.56 175 LYS A O 1
ATOM 1383 N N . THR A 1 176 ? -5.971 -0.753 -3.463 1.00 92.50 176 THR A N 1
ATOM 1384 C CA . THR A 1 176 ? -4.534 -0.991 -3.275 1.00 92.50 176 THR A CA 1
ATOM 1385 C C . THR A 1 176 ? -4.238 -1.425 -1.842 1.00 92.50 176 THR A C 1
ATOM 1387 O O . THR A 1 176 ? -3.505 -2.383 -1.626 1.00 92.50 176 THR A O 1
ATOM 1390 N N . THR A 1 177 ? -4.887 -0.793 -0.863 1.00 91.88 177 THR A N 1
ATOM 1391 C CA . THR A 1 177 ? -4.720 -1.082 0.567 1.00 91.88 177 THR A CA 1
ATOM 1392 C C . THR A 1 177 ? -5.378 -2.393 1.003 1.00 91.88 177 THR A C 1
ATOM 1394 O O . THR A 1 177 ? -5.041 -2.922 2.059 1.00 91.88 177 THR A O 1
ATOM 1397 N N . ALA A 1 178 ? -6.260 -2.985 0.198 1.00 88.00 178 ALA A N 1
ATOM 1398 C CA . ALA A 1 178 ? -6.852 -4.296 0.457 1.00 88.00 178 ALA A CA 1
ATOM 1399 C C . ALA A 1 178 ? -5.841 -5.446 0.255 1.00 88.00 178 ALA A C 1
ATOM 1401 O O . ALA A 1 178 ? -6.077 -6.397 -0.477 1.00 88.00 178 ALA A O 1
ATOM 1402 N N . HIS A 1 179 ? -4.660 -5.376 0.848 1.00 82.00 179 HIS A N 1
ATOM 1403 C CA . HIS A 1 179 ? -3.553 -6.295 0.614 1.00 82.00 179 HIS A CA 1
ATOM 1404 C C . HIS A 1 179 ? -3.608 -7.466 1.615 1.00 82.00 179 HIS A C 1
ATOM 1406 O O . HIS A 1 179 ? -2.935 -7.480 2.634 1.00 82.00 179 HIS A O 1
ATOM 1412 N N . SER A 1 180 ? -4.454 -8.467 1.358 1.00 76.62 180 SER A N 1
ATOM 1413 C CA . SER A 1 180 ? -4.505 -9.683 2.185 1.00 76.62 180 SER A CA 1
ATOM 1414 C C . SER A 1 180 ? -4.286 -10.947 1.368 1.00 76.62 180 SER A C 1
ATOM 1416 O O . SER A 1 180 ? -4.591 -11.000 0.180 1.00 76.62 180 SER A O 1
ATOM 1418 N N . ILE A 1 181 ? -3.872 -12.009 2.052 1.00 69.44 181 ILE A N 1
ATOM 1419 C CA . ILE A 1 181 ? -3.662 -13.346 1.493 1.00 69.44 181 ILE A CA 1
ATOM 1420 C C . ILE A 1 181 ? -4.781 -13.836 0.565 1.00 69.44 181 ILE A C 1
ATOM 1422 O O . ILE A 1 181 ? -4.518 -14.282 -0.550 1.00 69.44 181 ILE A O 1
ATOM 1426 N N . TYR A 1 182 ? -6.035 -13.705 0.997 1.00 73.00 182 TYR A N 1
ATOM 1427 C CA . TYR A 1 182 ? -7.191 -14.183 0.241 1.00 73.00 182 TYR A CA 1
ATOM 1428 C C . TYR A 1 182 ? -7.357 -13.483 -1.107 1.00 73.00 182 TYR A C 1
ATOM 1430 O O . TYR A 1 182 ? -7.781 -14.101 -2.079 1.00 73.00 182 TYR A O 1
ATOM 1438 N N . HIS A 1 183 ? -6.964 -12.218 -1.197 1.00 73.50 183 HIS A N 1
ATOM 1439 C CA . HIS A 1 183 ? -7.032 -11.490 -2.450 1.00 73.50 183 HIS A CA 1
ATOM 1440 C C . HIS A 1 183 ? -6.035 -12.011 -3.473 1.00 73.50 183 HIS A C 1
ATOM 1442 O O . HIS A 1 183 ? -6.370 -12.102 -4.641 1.00 73.50 183 HIS A O 1
ATOM 1448 N N . LEU A 1 184 ? -4.843 -12.432 -3.050 1.00 74.94 184 LEU A N 1
ATOM 1449 C CA . LEU A 1 184 ? -3.868 -12.977 -3.991 1.00 74.94 184 LEU A CA 1
ATOM 1450 C C . LEU A 1 184 ? -4.223 -14.385 -4.481 1.00 74.94 184 LEU A C 1
ATOM 1452 O O . LEU A 1 184 ? -3.899 -14.747 -5.606 1.00 74.94 184 LEU A O 1
ATOM 1456 N N . VAL A 1 185 ? -4.874 -15.186 -3.634 1.00 72.31 185 VAL A N 1
ATOM 1457 C CA . VAL A 1 185 ? -5.187 -16.590 -3.942 1.00 72.31 185 VAL A CA 1
ATOM 1458 C C . VAL A 1 185 ? -6.447 -16.733 -4.799 1.00 72.31 185 VAL A C 1
ATOM 1460 O O . VAL A 1 185 ? -6.517 -17.645 -5.623 1.00 72.31 185 VAL A O 1
ATOM 1463 N N . TYR A 1 186 ? -7.444 -15.867 -4.605 1.00 70.62 186 TYR A N 1
ATOM 1464 C CA . TYR A 1 186 ? -8.778 -16.049 -5.189 1.00 70.62 186 TYR A CA 1
ATOM 1465 C C . TYR A 1 186 ? -9.160 -14.995 -6.238 1.00 70.62 186 TYR A C 1
ATOM 1467 O O . TYR A 1 186 ? -10.045 -15.250 -7.058 1.00 70.62 186 TYR A O 1
ATOM 1475 N N . GLU A 1 187 ? -8.514 -13.828 -6.246 1.00 71.25 187 GLU A N 1
ATOM 1476 C CA . GLU A 1 187 ? -8.805 -12.763 -7.208 1.00 71.25 187 GLU A CA 1
ATOM 1477 C C . GLU A 1 187 ? -8.024 -12.999 -8.508 1.00 71.25 187 GLU A C 1
ATOM 1479 O O . GLU A 1 187 ? -6.823 -13.258 -8.489 1.00 71.25 187 GLU A O 1
ATOM 1484 N N . LYS A 1 188 ? -8.713 -12.942 -9.654 1.00 67.25 188 LYS A N 1
ATOM 1485 C CA . LYS A 1 188 ? -8.101 -13.231 -10.964 1.00 67.25 188 LYS A CA 1
ATOM 1486 C C . LYS A 1 188 ? -7.201 -12.103 -11.465 1.00 67.25 188 LYS A C 1
ATOM 1488 O O . LYS A 1 188 ? -6.179 -12.386 -12.079 1.00 67.25 188 LYS A O 1
ATOM 1493 N N . ASP A 1 189 ? -7.588 -10.861 -11.189 1.00 72.38 189 ASP A N 1
ATOM 1494 C CA . ASP A 1 189 ? -6.932 -9.659 -11.698 1.00 72.38 189 ASP A CA 1
ATOM 1495 C C . ASP A 1 189 ? -6.589 -8.747 -10.523 1.00 72.38 189 ASP A C 1
ATOM 1497 O O . ASP A 1 189 ? -7.462 -8.114 -9.932 1.00 72.38 189 ASP A O 1
ATOM 1501 N N . ILE A 1 190 ? -5.308 -8.696 -10.163 1.00 78.62 190 ILE A N 1
ATOM 1502 C CA . ILE A 1 190 ? -4.839 -7.941 -9.001 1.00 78.62 190 ILE A CA 1
ATOM 1503 C C . ILE A 1 190 ? -4.042 -6.739 -9.503 1.00 78.62 190 ILE A C 1
ATOM 1505 O O . ILE A 1 190 ? -3.087 -6.934 -10.259 1.00 78.62 190 ILE A O 1
ATOM 1509 N N . PRO A 1 191 ? -4.390 -5.506 -9.085 1.00 82.75 191 PRO A N 1
ATOM 1510 C CA . PRO A 1 191 ? -3.640 -4.316 -9.465 1.00 82.75 191 PRO A CA 1
ATOM 1511 C C . PRO A 1 191 ? -2.154 -4.451 -9.133 1.00 82.75 191 PRO A C 1
ATOM 1513 O O . PRO A 1 191 ? -1.789 -4.956 -8.067 1.00 82.75 191 PRO A O 1
ATOM 1516 N N . PHE A 1 192 ? -1.291 -3.973 -10.025 1.00 85.94 192 PHE A N 1
ATOM 1517 C CA . PHE A 1 192 ? 0.150 -4.147 -9.874 1.00 85.94 192 PHE A CA 1
ATOM 1518 C C . PHE A 1 192 ? 0.686 -3.456 -8.612 1.00 85.94 192 PHE A C 1
ATOM 1520 O O . PHE A 1 192 ? 1.442 -4.057 -7.855 1.00 85.94 192 PHE A O 1
ATOM 1527 N N . GLU A 1 193 ? 0.211 -2.250 -8.303 1.00 89.69 193 GLU A N 1
ATOM 1528 C CA . GLU A 1 193 ? 0.533 -1.514 -7.077 1.00 89.69 193 GLU A CA 1
ATOM 1529 C C . GLU A 1 193 ? 0.185 -2.325 -5.824 1.00 89.69 193 GLU A C 1
ATOM 1531 O O . GLU A 1 193 ? 0.960 -2.390 -4.871 1.00 89.69 193 GLU A O 1
ATOM 1536 N N . ARG A 1 194 ? -0.956 -3.017 -5.835 1.00 87.75 194 ARG A N 1
ATOM 1537 C CA . ARG A 1 194 ? -1.377 -3.872 -4.724 1.00 87.75 194 ARG A CA 1
ATOM 1538 C C . ARG A 1 194 ? -0.449 -5.071 -4.550 1.00 87.75 194 ARG A C 1
ATOM 1540 O O . ARG A 1 194 ? -0.138 -5.423 -3.417 1.00 87.75 194 ARG A O 1
ATOM 1547 N N . LEU A 1 195 ? 0.022 -5.673 -5.644 1.00 87.06 195 LEU A N 1
ATOM 1548 C CA . LEU A 1 195 ? 1.019 -6.749 -5.596 1.00 87.06 195 LEU A CA 1
ATOM 1549 C C . LEU A 1 195 ? 2.347 -6.261 -5.011 1.00 87.06 195 LEU A C 1
ATOM 1551 O O . LEU A 1 195 ? 2.935 -6.948 -4.177 1.00 87.06 195 LEU A O 1
ATOM 1555 N N . LEU A 1 196 ? 2.800 -5.069 -5.410 1.00 90.19 196 LEU A N 1
ATOM 1556 C CA . LEU A 1 196 ? 4.008 -4.454 -4.858 1.00 90.19 196 LEU A CA 1
ATOM 1557 C C . LEU A 1 196 ? 3.855 -4.161 -3.360 1.00 90.19 196 LEU A C 1
ATOM 1559 O O . LEU A 1 196 ? 4.783 -4.427 -2.597 1.00 90.19 196 LEU A O 1
ATOM 1563 N N . LEU A 1 197 ? 2.683 -3.681 -2.925 1.00 92.12 197 LEU A N 1
ATOM 1564 C CA . LEU A 1 197 ? 2.379 -3.481 -1.508 1.00 92.12 197 LEU A CA 1
ATOM 1565 C C . LEU A 1 197 ? 2.377 -4.804 -0.731 1.00 92.12 197 LEU A C 1
ATOM 1567 O O . LEU A 1 197 ? 3.031 -4.890 0.303 1.00 92.12 197 LEU A O 1
ATOM 1571 N N . MET A 1 198 ? 1.695 -5.840 -1.236 1.00 88.75 198 MET A N 1
ATOM 1572 C CA . MET A 1 198 ? 1.685 -7.175 -0.621 1.00 88.75 198 MET A CA 1
ATOM 1573 C C . MET A 1 198 ? 3.102 -7.736 -0.476 1.00 88.75 198 MET A C 1
ATOM 1575 O O . MET A 1 198 ? 3.448 -8.266 0.577 1.00 88.75 198 MET A O 1
ATOM 1579 N N . LEU A 1 199 ? 3.930 -7.610 -1.518 1.00 87.38 199 LEU A N 1
ATOM 1580 C CA . LEU A 1 199 ? 5.310 -8.082 -1.490 1.00 87.38 199 LEU A CA 1
ATOM 1581 C C . LEU A 1 199 ? 6.145 -7.305 -0.463 1.00 87.38 199 LEU A C 1
ATOM 1583 O O . LEU A 1 199 ? 6.888 -7.918 0.303 1.00 87.38 199 LEU A O 1
ATOM 1587 N N . ALA A 1 200 ? 6.010 -5.978 -0.413 1.00 87.62 200 ALA A N 1
ATOM 1588 C CA . ALA A 1 200 ? 6.710 -5.144 0.558 1.00 87.62 200 ALA A CA 1
ATOM 1589 C C . ALA A 1 200 ? 6.299 -5.468 2.001 1.00 87.62 200 ALA A C 1
ATOM 1591 O O . ALA A 1 200 ? 7.173 -5.698 2.832 1.00 87.62 200 ALA A O 1
ATOM 1592 N N . ASP A 1 201 ? 4.997 -5.570 2.281 1.00 87.56 201 ASP A N 1
ATOM 1593 C CA . ASP A 1 201 ? 4.473 -5.950 3.599 1.00 87.56 201 ASP A CA 1
ATOM 1594 C C . ASP A 1 201 ? 4.958 -7.342 4.036 1.00 87.56 201 ASP A C 1
ATOM 1596 O O . ASP A 1 201 ? 5.423 -7.535 5.162 1.00 87.56 201 ASP A O 1
ATOM 1600 N N . PHE A 1 202 ? 4.947 -8.316 3.120 1.00 82.19 202 PHE A N 1
ATOM 1601 C CA . PHE A 1 202 ? 5.432 -9.666 3.413 1.00 82.19 202 PHE A CA 1
ATOM 1602 C C . PHE A 1 202 ? 6.944 -9.713 3.684 1.00 82.19 202 PHE A C 1
ATOM 1604 O O . PHE A 1 202 ? 7.417 -10.596 4.400 1.00 82.19 202 PHE A O 1
ATOM 1611 N N . SER A 1 203 ? 7.689 -8.744 3.151 1.00 77.81 203 SER A N 1
ATOM 1612 C CA . SER A 1 203 ? 9.148 -8.647 3.276 1.00 77.81 203 SER A CA 1
ATOM 1613 C C . SER A 1 203 ? 9.612 -7.876 4.513 1.00 77.81 203 SER A C 1
ATOM 1615 O O . SER A 1 203 ? 10.810 -7.811 4.797 1.00 77.81 203 SER A O 1
ATOM 1617 N N . VAL A 1 204 ? 8.673 -7.308 5.270 1.00 73.50 204 VAL A N 1
ATOM 1618 C CA . VAL A 1 204 ? 8.943 -6.634 6.537 1.00 73.50 204 VAL A CA 1
ATOM 1619 C C . VAL A 1 204 ? 8.356 -7.474 7.668 1.00 73.50 204 VAL A C 1
ATOM 1621 O O . VAL A 1 204 ? 7.145 -7.670 7.800 1.00 73.50 204 VAL A O 1
ATOM 1624 N N . VAL A 1 205 ? 9.229 -8.017 8.512 1.00 65.12 205 VAL A N 1
ATOM 1625 C CA . VAL A 1 205 ? 8.848 -8.682 9.755 1.00 65.12 205 VAL A CA 1
ATOM 1626 C C . VAL A 1 205 ? 8.761 -7.715 10.906 1.00 65.12 205 VAL A C 1
ATOM 1628 O O . VAL A 1 205 ? 9.606 -6.862 11.131 1.00 65.12 205 VAL A O 1
ATOM 1631 N N . ASN A 1 206 ? 7.750 -7.943 11.722 1.00 56.44 206 ASN A N 1
ATOM 1632 C CA . ASN A 1 206 ? 7.660 -7.356 13.036 1.00 56.44 206 ASN A CA 1
ATOM 1633 C C . ASN A 1 206 ? 8.340 -8.342 14.014 1.00 56.44 206 ASN A C 1
ATOM 1635 O O . ASN A 1 206 ? 7.684 -9.280 14.488 1.00 56.44 206 ASN A O 1
ATOM 1639 N N . ARG A 1 207 ? 9.673 -8.234 14.221 1.00 51.75 207 ARG A N 1
ATOM 1640 C CA . ARG A 1 207 ? 10.404 -9.088 15.189 1.00 51.75 207 ARG A CA 1
ATOM 1641 C C . ARG A 1 207 ? 11.629 -8.437 15.865 1.00 51.75 207 ARG A C 1
ATOM 1643 O O . ARG A 1 207 ? 12.513 -7.930 15.194 1.00 51.75 207 ARG A O 1
ATOM 1650 N N . ASP A 1 208 ? 11.714 -8.588 17.191 1.00 46.69 208 ASP A N 1
ATOM 1651 C CA . ASP A 1 208 ? 12.911 -8.461 18.029 1.00 46.69 208 ASP A CA 1
ATOM 1652 C C . ASP A 1 208 ? 12.982 -9.793 18.787 1.00 46.69 208 ASP A C 1
ATOM 1654 O O . ASP A 1 208 ? 12.137 -10.062 19.644 1.00 46.69 208 ASP A O 1
ATOM 1658 N N . PRO A 1 209 ? 13.901 -10.690 18.409 1.00 42.44 209 PRO A N 1
ATOM 1659 C CA . PRO A 1 209 ? 14.009 -12.013 19.009 1.00 42.44 209 PRO A CA 1
ATOM 1660 C C . PRO A 1 209 ? 14.608 -11.997 20.428 1.00 42.44 209 PRO A C 1
ATOM 1662 O O . PRO A 1 209 ? 14.714 -13.061 21.032 1.00 42.44 209 PRO A O 1
ATOM 1665 N N . THR A 1 210 ? 15.003 -10.833 20.961 1.00 43.00 210 THR A N 1
ATOM 1666 C CA . THR A 1 210 ? 15.684 -10.686 22.262 1.00 43.00 210 THR A CA 1
ATOM 1667 C C . THR A 1 210 ? 14.827 -10.045 23.358 1.00 43.00 210 THR A C 1
ATOM 1669 O O . THR A 1 210 ? 15.248 -10.004 24.515 1.00 43.00 210 THR A O 1
ATOM 1672 N N . VAL A 1 211 ? 13.625 -9.566 23.024 1.00 45.94 211 VAL A N 1
ATOM 1673 C CA . VAL A 1 211 ? 12.718 -8.891 23.961 1.00 45.94 211 VAL A CA 1
ATOM 1674 C C . VAL A 1 211 ? 11.646 -9.868 24.434 1.00 45.94 211 VAL A C 1
ATOM 1676 O O . VAL A 1 211 ? 10.943 -10.480 23.632 1.00 45.94 211 VAL A O 1
ATOM 1679 N N . ASP A 1 212 ? 11.558 -10.022 25.757 1.00 42.75 212 ASP A N 1
ATOM 1680 C CA . ASP A 1 212 ? 10.582 -10.873 26.429 1.00 42.75 212 ASP A CA 1
ATOM 1681 C C . ASP A 1 212 ? 9.154 -10.541 25.961 1.00 42.75 212 ASP A C 1
ATOM 1683 O O . ASP A 1 212 ? 8.788 -9.384 25.749 1.00 42.75 212 ASP A O 1
ATOM 1687 N N . SER A 1 213 ? 8.376 -11.596 25.762 1.00 40.53 213 SER A N 1
ATOM 1688 C CA . SER A 1 213 ? 7.206 -11.747 24.879 1.00 40.53 213 SER A CA 1
ATOM 1689 C C . SER A 1 213 ? 5.959 -10.872 25.142 1.00 40.53 213 SER A C 1
ATOM 1691 O O . SER A 1 213 ? 4.869 -11.213 24.685 1.00 40.53 213 SER A O 1
ATOM 1693 N N . GLN A 1 214 ? 6.082 -9.741 25.841 1.00 36.66 214 GLN A N 1
ATOM 1694 C CA . GLN A 1 214 ? 4.967 -8.845 26.186 1.00 36.66 214 GLN A CA 1
ATOM 1695 C C . GLN A 1 214 ? 4.925 -7.516 25.412 1.00 36.66 214 GLN A C 1
ATOM 1697 O O . GLN A 1 214 ? 3.952 -6.781 25.554 1.00 36.66 214 GLN A O 1
ATOM 1702 N N . MET A 1 215 ? 5.918 -7.200 24.574 1.00 37.56 215 MET A N 1
ATOM 1703 C CA . MET A 1 215 ? 5.898 -6.010 23.709 1.00 37.56 215 MET A CA 1
ATOM 1704 C C . MET A 1 215 ? 6.155 -6.400 22.251 1.00 37.56 215 MET A C 1
ATOM 1706 O O . MET A 1 215 ? 7.094 -7.140 21.950 1.00 37.56 215 MET A O 1
ATOM 1710 N N . TRP A 1 216 ? 5.299 -5.928 21.340 1.00 38.94 216 TRP A N 1
ATOM 1711 C CA . TRP A 1 216 ? 5.480 -6.138 19.902 1.00 38.94 216 TRP A CA 1
ATOM 1712 C C . TRP A 1 216 ? 6.736 -5.381 19.433 1.00 38.94 216 TRP A C 1
ATOM 1714 O O . TRP A 1 216 ? 6.958 -4.292 19.937 1.00 38.94 216 TRP A O 1
ATOM 1724 N N . PRO A 1 217 ? 7.559 -5.904 18.513 1.00 43.00 217 PRO A N 1
ATOM 1725 C CA . PRO A 1 217 ? 8.907 -5.368 18.242 1.00 43.00 217 PRO A CA 1
ATOM 1726 C C . PRO A 1 217 ? 9.121 -4.444 17.014 1.00 43.00 217 PRO A C 1
ATOM 1728 O O . PRO A 1 217 ? 8.256 -4.256 16.166 1.00 43.00 217 PRO A O 1
ATOM 1731 N N . ARG A 1 218 ? 10.318 -3.835 16.938 1.00 49.62 218 ARG A N 1
ATOM 1732 C CA . ARG A 1 218 ? 10.785 -2.918 15.872 1.00 49.62 218 ARG A CA 1
ATOM 1733 C C . ARG A 1 218 ? 10.777 -3.611 14.494 1.00 49.62 218 ARG A C 1
ATOM 1735 O O . ARG A 1 218 ? 11.100 -4.793 14.408 1.00 49.62 218 ARG A O 1
ATOM 1742 N N . ALA A 1 219 ? 10.418 -2.896 13.423 1.00 57.75 219 ALA A N 1
ATOM 1743 C CA . ALA A 1 219 ? 10.345 -3.465 12.072 1.00 57.75 219 ALA A CA 1
ATOM 1744 C C . ALA A 1 219 ? 11.729 -3.942 11.580 1.00 57.75 219 ALA A C 1
ATOM 1746 O O . ALA A 1 219 ? 12.698 -3.185 11.611 1.00 57.75 219 ALA A O 1
ATOM 1747 N N . GLY A 1 220 ? 11.809 -5.193 11.131 1.00 55.47 220 GLY A N 1
ATOM 1748 C CA . GLY A 1 220 ? 12.987 -5.840 10.560 1.00 55.47 220 GLY A CA 1
ATOM 1749 C C . GLY A 1 220 ? 12.708 -6.337 9.143 1.00 55.47 220 GLY A C 1
ATOM 1750 O O . GLY A 1 220 ? 11.568 -6.608 8.776 1.00 55.47 220 GLY A O 1
ATOM 1751 N N . ILE A 1 221 ? 13.746 -6.448 8.327 1.00 61.41 221 ILE A N 1
ATOM 1752 C CA . ILE A 1 221 ? 13.649 -6.974 6.961 1.00 61.41 221 ILE A CA 1
ATOM 1753 C C . ILE A 1 221 ? 13.863 -8.488 7.043 1.00 61.41 221 ILE A C 1
ATOM 1755 O O . ILE A 1 221 ? 14.801 -8.921 7.713 1.00 61.41 221 ILE A O 1
ATOM 1759 N N . VAL A 1 222 ? 13.004 -9.298 6.412 1.00 61.88 222 VAL A N 1
ATOM 1760 C CA . VAL A 1 222 ? 13.275 -10.747 6.331 1.00 61.88 222 VAL A CA 1
ATOM 1761 C C . VAL A 1 222 ? 14.407 -11.009 5.356 1.00 61.88 222 VAL A C 1
ATOM 1763 O O . VAL A 1 222 ? 14.456 -10.403 4.285 1.00 61.88 222 VAL A O 1
ATOM 1766 N N . SER A 1 223 ? 15.286 -11.947 5.699 1.00 55.19 223 SER A N 1
ATOM 1767 C CA . SER A 1 223 ? 16.336 -12.385 4.777 1.00 55.19 223 SER A CA 1
ATOM 1768 C C . SER A 1 223 ? 15.742 -13.202 3.622 1.00 55.19 223 SER A C 1
ATOM 1770 O O . SER A 1 223 ? 16.269 -13.213 2.512 1.00 55.19 223 SER A O 1
ATOM 1772 N N . SER A 1 224 ? 14.597 -13.853 3.868 1.00 63.38 224 SER A N 1
ATOM 1773 C CA . SER A 1 224 ? 13.847 -14.603 2.865 1.00 63.38 224 SER A CA 1
ATOM 1774 C C . SER A 1 224 ? 12.345 -14.603 3.148 1.00 63.38 224 SER A C 1
ATOM 1776 O O . SER A 1 224 ? 11.904 -14.566 4.298 1.00 63.38 224 SER A O 1
ATOM 1778 N N . LEU A 1 225 ? 11.528 -14.740 2.099 1.00 66.12 225 LEU A N 1
ATOM 1779 C CA . LEU A 1 225 ? 10.081 -14.900 2.269 1.00 66.12 225 LEU A CA 1
ATOM 1780 C C . LEU A 1 225 ? 9.727 -16.220 3.003 1.00 66.12 225 LEU A C 1
ATOM 1782 O O . LEU A 1 225 ? 8.625 -16.341 3.535 1.00 66.12 225 LEU A O 1
ATOM 1786 N N . VAL A 1 226 ? 10.655 -17.187 3.097 1.00 67.81 226 VAL A N 1
ATOM 1787 C CA . VAL A 1 226 ? 10.481 -18.445 3.854 1.00 67.81 226 VAL A CA 1
ATOM 1788 C C . VAL A 1 226 ? 10.427 -18.184 5.360 1.00 67.81 226 VAL A C 1
ATOM 1790 O O . VAL A 1 226 ? 9.541 -18.702 6.035 1.00 67.81 226 VAL A O 1
ATOM 1793 N N . GLU A 1 227 ? 11.291 -17.310 5.886 1.00 65.00 227 GLU A N 1
ATOM 1794 C CA . GLU A 1 227 ? 11.258 -16.916 7.305 1.00 65.00 227 GLU A CA 1
ATOM 1795 C C . GLU A 1 227 ? 9.899 -16.320 7.696 1.00 65.00 227 GLU A C 1
ATOM 1797 O O . GLU A 1 227 ? 9.388 -16.544 8.800 1.00 65.00 227 GLU A O 1
ATOM 1802 N N . ARG A 1 228 ? 9.283 -15.572 6.771 1.00 70.06 228 ARG A N 1
ATOM 1803 C CA . ARG A 1 228 ? 7.939 -15.029 6.963 1.00 70.06 228 ARG A CA 1
ATOM 1804 C C . ARG A 1 228 ? 6.894 -16.138 7.016 1.00 70.06 228 ARG A C 1
ATOM 1806 O O . ARG A 1 228 ? 6.010 -16.072 7.868 1.00 70.06 228 ARG A O 1
ATOM 1813 N N . VAL A 1 229 ? 6.988 -17.146 6.148 1.00 70.69 229 VAL A N 1
ATOM 1814 C CA . VAL A 1 229 ? 6.083 -18.306 6.154 1.00 70.69 229 VAL A CA 1
ATOM 1815 C C . VAL A 1 229 ? 6.169 -19.054 7.477 1.00 70.69 229 VAL A C 1
ATOM 1817 O O . VAL A 1 229 ? 5.129 -19.297 8.083 1.00 70.69 229 VAL A O 1
ATOM 1820 N N . ASP A 1 230 ? 7.371 -19.343 7.974 1.00 68.12 230 ASP A N 1
ATOM 1821 C CA . ASP A 1 230 ? 7.552 -20.052 9.246 1.00 68.12 230 ASP A CA 1
ATOM 1822 C C . ASP A 1 230 ? 6.932 -19.279 10.418 1.00 68.12 230 ASP A C 1
ATOM 1824 O O . ASP A 1 230 ? 6.192 -19.837 11.239 1.00 68.12 230 ASP A O 1
ATOM 1828 N N . LEU A 1 231 ? 7.160 -17.961 10.464 1.00 69.62 231 LEU A N 1
ATOM 1829 C CA . LEU A 1 231 ? 6.569 -17.094 11.480 1.00 69.62 231 LEU A CA 1
ATOM 1830 C C . LEU A 1 231 ? 5.039 -17.090 11.396 1.00 69.62 231 LEU A C 1
ATOM 1832 O O . LEU A 1 231 ? 4.358 -17.210 12.415 1.00 69.62 231 LEU A O 1
ATOM 1836 N N . VAL A 1 232 ? 4.486 -16.952 10.196 1.00 70.12 232 VAL A N 1
ATOM 1837 C CA . VAL A 1 232 ? 3.038 -16.906 9.985 1.00 70.12 232 VAL A CA 1
ATOM 1838 C C . VAL A 1 232 ? 2.385 -18.250 10.302 1.00 70.12 232 VAL A C 1
ATOM 1840 O O . VAL A 1 232 ? 1.359 -18.280 10.980 1.00 70.12 232 VAL A O 1
ATOM 1843 N N . MET A 1 233 ? 2.998 -19.361 9.892 1.00 69.69 233 MET A N 1
ATOM 1844 C CA . MET A 1 233 ? 2.512 -20.710 10.178 1.00 69.69 233 MET A CA 1
ATOM 1845 C C . MET A 1 233 ? 2.463 -21.006 11.678 1.00 69.69 233 MET A C 1
ATOM 1847 O O . MET A 1 233 ? 1.550 -21.698 12.125 1.00 69.69 233 MET A O 1
ATOM 1851 N N . SER A 1 234 ? 3.392 -20.449 12.465 1.00 71.62 234 SER A N 1
ATOM 1852 C CA . SER A 1 234 ? 3.354 -20.566 13.929 1.00 71.62 234 SER A CA 1
ATOM 1853 C C . SER A 1 234 ? 2.152 -19.850 14.562 1.00 71.62 234 SER A C 1
ATOM 1855 O O . SER A 1 234 ? 1.664 -20.275 15.606 1.00 71.62 234 SER A O 1
ATOM 1857 N N . ARG A 1 235 ? 1.651 -18.782 13.924 1.00 68.75 235 ARG A N 1
ATOM 1858 C CA . ARG A 1 235 ? 0.535 -17.958 14.419 1.00 68.75 235 ARG A CA 1
ATOM 1859 C C . ARG A 1 235 ? -0.825 -18.438 13.914 1.00 68.75 235 ARG A C 1
ATOM 1861 O O . ARG A 1 235 ? -1.810 -18.339 14.638 1.00 68.75 235 ARG A O 1
ATOM 1868 N N . TYR A 1 236 ? -0.880 -18.959 12.688 1.00 68.75 236 TYR A N 1
ATOM 1869 C CA . TYR A 1 236 ? -2.125 -19.293 11.990 1.00 68.75 236 TYR A CA 1
ATOM 1870 C C . TYR A 1 236 ? -2.073 -20.692 11.353 1.00 68.75 236 TYR A C 1
ATOM 1872 O O . TYR A 1 236 ? -2.096 -20.820 10.126 1.00 68.75 236 TYR A O 1
ATOM 1880 N N . PRO A 1 237 ? -2.041 -21.771 12.155 1.00 65.25 237 PRO A N 1
ATOM 1881 C CA . PRO A 1 237 ? -1.894 -23.132 11.634 1.00 65.25 237 PRO A CA 1
ATOM 1882 C C . PRO A 1 237 ? -3.045 -23.561 10.707 1.00 65.25 237 PRO A C 1
ATOM 1884 O O . PRO A 1 237 ? -2.829 -24.358 9.796 1.00 65.25 237 PRO A O 1
ATOM 1887 N N . GLY A 1 238 ? -4.251 -23.010 10.898 1.00 70.06 238 GLY A N 1
ATOM 1888 C CA . GLY A 1 238 ? -5.440 -23.325 10.096 1.00 70.06 238 GLY A CA 1
ATOM 1889 C C . GLY A 1 238 ? -5.474 -22.713 8.690 1.00 70.06 238 GLY A C 1
ATOM 1890 O O . GLY A 1 238 ? -6.303 -23.132 7.896 1.00 70.06 238 GLY A O 1
ATOM 1891 N N . ALA A 1 239 ? -4.586 -21.763 8.374 1.00 69.44 239 ALA A N 1
ATOM 1892 C CA . ALA A 1 239 ? -4.507 -21.093 7.066 1.00 69.44 239 ALA A CA 1
ATOM 1893 C C . ALA A 1 239 ? -3.214 -21.448 6.302 1.00 69.44 239 ALA A C 1
ATOM 1895 O O . ALA A 1 239 ? -2.759 -20.719 5.418 1.00 69.44 239 ALA A O 1
ATOM 1896 N N . LYS A 1 240 ? -2.556 -22.546 6.701 1.00 72.50 240 LYS A N 1
ATOM 1897 C CA . LYS A 1 240 ? -1.236 -22.944 6.197 1.00 72.50 240 LYS A CA 1
ATOM 1898 C C . LYS A 1 240 ? -1.202 -23.058 4.672 1.00 72.50 240 LYS A C 1
ATOM 1900 O O . LYS A 1 240 ? -0.239 -22.616 4.051 1.00 72.50 240 LYS A O 1
ATOM 1905 N N . GLU A 1 241 ? -2.212 -23.683 4.077 1.00 74.56 241 GLU A N 1
ATOM 1906 C CA . GLU A 1 241 ? -2.229 -23.948 2.638 1.00 74.56 241 GLU A CA 1
ATOM 1907 C C . GLU A 1 241 ? -2.330 -22.649 1.831 1.00 74.56 241 GLU A C 1
ATOM 1909 O O . GLU A 1 241 ? -1.584 -22.449 0.870 1.00 74.56 241 GLU A O 1
ATOM 1914 N N . GLU A 1 242 ? -3.199 -21.733 2.251 1.00 76.50 242 GLU A N 1
ATOM 1915 C CA . GLU A 1 242 ? -3.337 -20.413 1.651 1.00 76.50 242 GLU A CA 1
ATOM 1916 C C . GLU A 1 242 ? -2.030 -19.628 1.768 1.00 76.50 242 GLU A C 1
ATOM 1918 O O . GLU A 1 242 ? -1.622 -18.982 0.803 1.00 76.50 242 GLU A O 1
ATOM 1923 N N . TYR A 1 243 ? -1.348 -19.690 2.920 1.00 75.19 243 TYR A N 1
ATOM 1924 C CA . TYR A 1 243 ? -0.109 -18.935 3.136 1.00 75.19 243 TYR A CA 1
ATOM 1925 C C . TYR A 1 243 ? 1.053 -19.462 2.304 1.00 75.19 243 TYR A C 1
ATOM 1927 O O . TYR A 1 243 ? 1.860 -18.671 1.818 1.00 75.19 243 TYR A O 1
ATOM 1935 N N . LEU A 1 244 ? 1.101 -20.771 2.059 1.00 72.50 244 LEU A N 1
ATOM 1936 C CA . LEU A 1 244 ? 2.052 -21.348 1.114 1.00 72.50 244 LEU A CA 1
ATOM 1937 C C . LEU A 1 244 ? 1.768 -20.885 -0.320 1.00 72.50 244 LEU A C 1
ATOM 1939 O O . LEU A 1 244 ? 2.693 -20.478 -1.020 1.00 72.50 244 LEU A O 1
ATOM 1943 N N . LYS A 1 245 ? 0.500 -20.880 -0.757 1.00 75.19 245 LYS A N 1
ATOM 1944 C CA . LYS A 1 245 ? 0.120 -20.357 -2.085 1.00 75.19 245 LYS A CA 1
ATOM 1945 C C . LYS A 1 245 ? 0.496 -18.882 -2.230 1.00 75.19 245 LYS A C 1
ATOM 1947 O O . LYS A 1 245 ? 1.102 -18.502 -3.228 1.00 75.19 245 LYS A O 1
ATOM 1952 N N . PHE A 1 246 ? 0.189 -18.078 -1.214 1.00 76.31 246 PHE A N 1
ATOM 1953 C CA . PHE A 1 246 ? 0.544 -16.662 -1.143 1.00 76.31 246 PHE A CA 1
ATOM 1954 C C . PHE A 1 246 ? 2.049 -16.440 -1.309 1.00 76.31 246 PHE A C 1
ATOM 1956 O O . PHE A 1 246 ? 2.466 -15.660 -2.164 1.00 76.31 246 PHE A O 1
ATOM 1963 N N . TYR A 1 247 ? 2.855 -17.189 -0.551 1.00 79.56 247 TYR A N 1
ATOM 1964 C CA . TYR A 1 247 ? 4.312 -17.167 -0.639 1.00 79.56 247 TYR A CA 1
ATOM 1965 C C . TYR A 1 247 ? 4.810 -17.446 -2.059 1.00 79.56 247 TYR A C 1
ATOM 1967 O O . TYR A 1 247 ? 5.573 -16.649 -2.596 1.00 79.56 247 TYR A O 1
ATOM 1975 N N . PHE A 1 248 ? 4.358 -18.532 -2.696 1.00 76.44 248 PHE A N 1
ATOM 1976 C CA . PHE A 1 248 ? 4.850 -18.896 -4.028 1.00 76.44 248 PHE A CA 1
ATOM 1977 C C . PHE A 1 248 ? 4.527 -17.835 -5.084 1.00 76.44 248 PHE A C 1
ATOM 1979 O O . PHE A 1 248 ? 5.336 -17.600 -5.982 1.00 76.44 248 PHE A O 1
ATOM 1986 N N . ILE A 1 249 ? 3.369 -17.176 -4.975 1.00 78.75 249 ILE A N 1
ATOM 1987 C CA . ILE A 1 249 ? 2.997 -16.093 -5.890 1.00 78.75 249 ILE A CA 1
ATOM 1988 C C . ILE A 1 249 ? 3.901 -14.872 -5.665 1.00 78.75 249 ILE A C 1
ATOM 1990 O O . ILE A 1 249 ? 4.448 -14.335 -6.630 1.00 78.75 249 ILE A O 1
ATOM 1994 N N . LEU A 1 250 ? 4.112 -14.458 -4.412 1.00 81.62 250 LEU A N 1
ATOM 1995 C CA . LEU A 1 250 ? 4.978 -13.319 -4.087 1.00 81.62 250 LEU A CA 1
ATOM 1996 C C . LEU A 1 250 ? 6.448 -13.570 -4.451 1.00 81.62 250 LEU A C 1
ATOM 1998 O O . LEU A 1 250 ? 7.090 -12.693 -5.028 1.00 81.62 250 LEU A O 1
ATOM 2002 N N . GLU A 1 251 ? 6.967 -14.772 -4.198 1.00 79.81 251 GLU A N 1
ATOM 2003 C CA . GLU A 1 251 ? 8.331 -15.165 -4.568 1.00 79.81 251 GLU A CA 1
ATOM 2004 C C . GLU A 1 251 ? 8.527 -15.140 -6.091 1.00 79.81 251 GLU A C 1
ATOM 2006 O O . GLU A 1 251 ? 9.548 -14.664 -6.591 1.00 79.81 251 GLU A O 1
ATOM 2011 N N . ALA A 1 252 ? 7.522 -15.581 -6.856 1.00 76.44 252 ALA A N 1
ATOM 2012 C CA . ALA A 1 252 ? 7.560 -15.504 -8.312 1.00 76.44 252 ALA A CA 1
ATOM 2013 C C . ALA A 1 252 ? 7.587 -14.050 -8.815 1.00 76.44 252 ALA A C 1
ATOM 2015 O O . ALA A 1 252 ? 8.320 -13.741 -9.759 1.00 76.44 252 ALA A O 1
ATOM 2016 N N . ILE A 1 253 ? 6.820 -13.151 -8.188 1.00 82.31 253 ILE A N 1
ATOM 2017 C CA . ILE A 1 253 ? 6.835 -11.716 -8.506 1.00 82.31 253 ILE A CA 1
ATOM 2018 C C . ILE A 1 253 ? 8.214 -11.126 -8.199 1.00 82.31 253 ILE A C 1
ATOM 2020 O O . ILE A 1 253 ? 8.817 -10.529 -9.092 1.00 82.31 253 ILE A O 1
ATOM 2024 N N . LYS A 1 254 ? 8.744 -11.355 -6.989 1.00 83.94 254 LYS A N 1
ATOM 2025 C CA . LYS A 1 254 ? 10.088 -10.918 -6.576 1.00 83.94 254 LYS A CA 1
ATOM 2026 C C . LYS A 1 254 ? 11.154 -11.379 -7.569 1.00 83.94 254 LYS A C 1
ATOM 2028 O O . LYS A 1 254 ? 11.865 -10.551 -8.130 1.00 83.94 254 LYS A O 1
ATOM 2033 N N . SER A 1 255 ? 11.188 -12.676 -7.872 1.00 77.75 255 SER A N 1
ATOM 2034 C CA . SER A 1 255 ? 12.139 -13.264 -8.822 1.00 77.75 255 SER A CA 1
ATOM 2035 C C . SER A 1 255 ? 12.077 -12.608 -10.207 1.00 77.75 255 SER A C 1
ATOM 2037 O O . SER A 1 255 ? 13.098 -12.442 -10.874 1.00 77.75 255 SER A O 1
ATOM 2039 N N . ASN A 1 256 ? 10.884 -12.243 -10.684 1.00 76.62 256 ASN A N 1
ATOM 2040 C CA . ASN A 1 256 ? 10.740 -11.579 -11.979 1.00 76.62 256 ASN A CA 1
ATOM 2041 C C . ASN A 1 256 ? 11.195 -10.114 -11.947 1.00 76.62 256 ASN A C 1
ATOM 2043 O O . ASN A 1 256 ? 11.779 -9.657 -12.929 1.00 76.62 256 ASN A O 1
ATOM 2047 N N . LEU A 1 257 ? 10.961 -9.398 -10.842 1.00 81.94 257 LEU A N 1
ATOM 2048 C CA . LEU A 1 257 ? 11.486 -8.046 -10.628 1.00 81.94 257 LEU A CA 1
ATOM 2049 C C . LEU A 1 257 ? 13.023 -8.059 -10.599 1.00 81.94 257 LEU A C 1
ATOM 2051 O O . LEU A 1 257 ? 13.656 -7.287 -11.318 1.00 81.94 257 LEU A O 1
ATOM 2055 N N . GLU A 1 258 ? 13.622 -8.999 -9.868 1.00 81.56 258 GLU A N 1
ATOM 2056 C CA . GLU A 1 258 ? 15.081 -9.154 -9.773 1.00 81.56 258 GLU A CA 1
ATOM 2057 C C . GLU A 1 258 ? 15.717 -9.481 -11.126 1.00 81.56 258 GLU A C 1
ATOM 2059 O O . GLU A 1 258 ? 16.697 -8.852 -11.525 1.00 81.56 258 GLU A O 1
ATOM 2064 N N . ARG A 1 259 ? 15.105 -10.378 -11.911 1.00 74.88 259 ARG A N 1
ATOM 2065 C CA . ARG A 1 259 ? 15.534 -10.651 -13.298 1.00 74.88 259 ARG A CA 1
ATOM 2066 C C . ARG A 1 259 ? 15.416 -9.441 -14.224 1.00 74.88 259 ARG A C 1
ATOM 2068 O O . ARG A 1 259 ? 16.117 -9.385 -15.232 1.00 74.88 259 ARG A O 1
ATOM 2075 N N . ALA A 1 260 ? 14.521 -8.503 -13.920 1.00 71.00 260 ALA A N 1
ATOM 2076 C CA . ALA A 1 260 ? 14.378 -7.251 -14.656 1.00 71.00 260 ALA A CA 1
ATOM 2077 C C . ALA A 1 260 ? 15.386 -6.174 -14.208 1.00 71.00 260 ALA A C 1
ATOM 2079 O O . ALA A 1 260 ? 15.411 -5.094 -14.794 1.00 71.00 260 ALA A O 1
ATOM 2080 N N . GLY A 1 261 ? 16.232 -6.463 -13.213 1.00 77.31 261 GLY A N 1
ATOM 2081 C CA . GLY A 1 261 ? 17.226 -5.534 -12.676 1.00 77.31 261 GLY A CA 1
ATOM 2082 C C . GLY A 1 261 ? 16.724 -4.675 -11.514 1.00 77.31 261 GLY A C 1
ATOM 2083 O O . GLY A 1 261 ? 17.417 -3.740 -11.122 1.00 77.31 261 GLY A O 1
ATOM 2084 N N . VAL A 1 262 ? 15.545 -4.972 -10.956 1.00 81.38 262 VAL A N 1
ATOM 2085 C CA . VAL A 1 262 ? 15.025 -4.307 -9.753 1.00 81.38 262 VAL A CA 1
ATOM 2086 C C . VAL A 1 262 ? 15.569 -5.014 -8.517 1.00 81.38 262 VAL A C 1
ATOM 2088 O O . VAL A 1 262 ? 15.354 -6.209 -8.339 1.00 81.38 262 VAL A O 1
ATOM 2091 N N . ARG A 1 263 ? 16.247 -4.286 -7.631 1.00 76.81 263 ARG A N 1
ATOM 2092 C CA . ARG A 1 263 ? 16.751 -4.840 -6.368 1.00 76.81 263 ARG A CA 1
ATOM 2093 C C . ARG A 1 263 ? 15.642 -4.922 -5.326 1.00 76.81 263 ARG A C 1
ATOM 2095 O O . ARG A 1 263 ? 14.944 -3.931 -5.091 1.00 76.81 263 ARG A O 1
ATOM 2102 N N . PHE A 1 264 ? 15.514 -6.087 -4.691 1.00 71.69 264 PHE A N 1
ATOM 2103 C CA . PHE A 1 264 ? 14.505 -6.350 -3.671 1.00 71.69 264 PHE A CA 1
ATOM 2104 C C . PHE A 1 264 ? 15.032 -7.337 -2.596 1.00 71.69 264 PHE A C 1
ATOM 2106 O O . PHE A 1 264 ? 15.317 -8.478 -2.939 1.00 71.69 264 PHE A O 1
ATOM 2113 N N . PRO A 1 265 ? 15.096 -6.983 -1.295 1.00 66.56 265 PRO A N 1
ATOM 2114 C CA . PRO A 1 265 ? 14.811 -5.670 -0.722 1.00 66.56 265 PRO A CA 1
ATOM 2115 C C . PRO A 1 265 ? 15.826 -4.610 -1.199 1.00 66.56 265 PRO A C 1
ATOM 2117 O O . PRO A 1 265 ? 16.899 -4.952 -1.690 1.00 66.56 265 PRO A O 1
ATOM 2120 N N . PRO A 1 266 ? 15.512 -3.309 -1.083 1.00 58.88 266 PRO A N 1
ATOM 2121 C CA . PRO A 1 266 ? 16.368 -2.229 -1.587 1.00 58.88 266 PRO A CA 1
ATOM 2122 C C . PRO A 1 266 ? 17.718 -2.065 -0.853 1.00 58.88 266 PRO A C 1
ATOM 2124 O O . PRO A 1 266 ? 18.521 -1.237 -1.277 1.00 58.88 266 PRO A O 1
ATOM 2127 N N . TYR A 1 267 ? 17.992 -2.845 0.203 1.00 56.34 267 TYR A N 1
ATOM 2128 C CA . TYR A 1 267 ? 19.233 -2.817 0.986 1.00 56.34 267 TYR A CA 1
ATOM 2129 C C . TYR A 1 267 ? 19.934 -4.175 1.008 1.00 56.34 267 TYR A C 1
ATOM 2131 O O . TYR A 1 267 ? 19.314 -5.154 1.409 1.00 56.34 267 TYR A O 1
ATOM 2139 N N . THR A 1 268 ? 21.240 -4.158 0.739 1.00 46.25 268 THR A N 1
ATOM 2140 C CA . THR A 1 268 ? 22.281 -4.861 1.510 1.00 46.25 268 THR A CA 1
ATOM 2141 C C . THR A 1 268 ? 23.601 -4.135 1.248 1.00 46.25 268 THR A C 1
ATOM 2143 O O . THR A 1 268 ? 24.080 -4.124 0.113 1.00 46.25 268 THR A O 1
ATOM 2146 N N . ASP A 1 269 ? 24.191 -3.526 2.276 1.00 37.22 269 ASP A N 1
ATOM 2147 C CA . ASP A 1 269 ? 25.639 -3.325 2.295 1.00 37.22 269 ASP A CA 1
ATOM 2148 C C . ASP A 1 269 ? 26.278 -4.718 2.403 1.00 37.22 269 ASP A C 1
ATOM 2150 O O . ASP A 1 269 ? 26.538 -5.213 3.495 1.00 37.22 269 ASP A O 1
ATOM 2154 N N . GLU A 1 270 ? 26.480 -5.375 1.263 1.00 32.25 270 GLU A N 1
ATOM 2155 C CA . GLU A 1 270 ? 27.480 -6.429 1.120 1.00 32.25 270 GLU A CA 1
ATOM 2156 C C . GLU A 1 270 ? 28.420 -6.044 -0.031 1.00 32.25 270 GLU A C 1
ATOM 2158 O O . GLU A 1 270 ? 27.948 -5.704 -1.124 1.00 32.25 270 GLU A O 1
ATOM 2163 N N . PRO A 1 271 ? 29.746 -6.053 0.194 1.00 35.62 271 PRO A N 1
ATOM 2164 C CA . PRO A 1 271 ? 30.714 -5.970 -0.882 1.00 35.62 271 PRO A CA 1
ATOM 2165 C C . PRO A 1 271 ? 30.722 -7.307 -1.639 1.00 35.62 271 PRO A C 1
ATOM 2167 O O . PRO A 1 271 ? 30.698 -8.373 -1.033 1.00 35.62 271 PRO A O 1
ATOM 2170 N N . ASP A 1 272 ? 30.789 -7.225 -2.965 1.00 33.56 272 ASP A N 1
ATOM 2171 C CA . ASP A 1 272 ? 31.104 -8.329 -3.878 1.00 33.56 272 ASP A CA 1
ATOM 2172 C C . ASP A 1 272 ? 30.080 -9.474 -3.988 1.00 33.56 272 ASP A C 1
ATOM 2174 O O . ASP A 1 272 ? 30.374 -10.641 -3.745 1.00 33.56 272 ASP A O 1
ATOM 2178 N N . PHE A 1 273 ? 28.910 -9.168 -4.552 1.00 27.59 273 PHE A N 1
ATOM 2179 C CA . PHE A 1 273 ? 28.345 -10.065 -5.563 1.00 27.59 273 PHE A CA 1
ATOM 2180 C C . PHE A 1 273 ? 28.574 -9.429 -6.933 1.00 27.59 273 PHE A C 1
ATOM 2182 O O . PHE A 1 273 ? 27.825 -8.546 -7.362 1.00 27.59 273 PHE A O 1
ATOM 2189 N N . GLU A 1 274 ? 29.629 -9.865 -7.627 1.00 26.72 274 GLU A N 1
ATOM 2190 C CA . GLU A 1 274 ? 29.701 -9.714 -9.077 1.00 26.72 274 GLU A CA 1
ATOM 2191 C C . GLU A 1 274 ? 28.495 -10.456 -9.663 1.00 26.72 274 GLU A C 1
ATOM 2193 O O . GLU A 1 274 ? 28.500 -11.670 -9.857 1.00 26.72 274 GLU A O 1
ATOM 2198 N N . LEU A 1 275 ? 27.413 -9.709 -9.891 1.00 29.30 275 LEU A N 1
ATOM 2199 C CA . LEU A 1 275 ? 26.336 -10.114 -10.777 1.00 29.30 275 LEU A CA 1
ATOM 2200 C C . LEU A 1 275 ? 26.972 -10.219 -12.155 1.00 29.30 275 LEU A C 1
ATOM 2202 O O . LEU A 1 275 ? 27.178 -9.215 -12.847 1.00 29.30 275 LEU A O 1
ATOM 2206 N N . ASP A 1 276 ? 27.365 -11.450 -12.467 1.00 26.14 276 ASP A N 1
ATOM 2207 C CA . ASP A 1 276 ? 27.951 -11.842 -13.729 1.00 26.14 276 ASP A CA 1
ATOM 2208 C C . ASP A 1 276 ? 27.132 -11.190 -14.841 1.00 26.14 276 ASP A C 1
ATOM 2210 O O . ASP A 1 276 ? 25.896 -11.263 -14.867 1.00 26.14 276 ASP A O 1
ATOM 2214 N N . ARG A 1 277 ? 27.823 -10.437 -15.698 1.00 30.88 277 ARG A N 1
ATOM 2215 C CA . ARG A 1 277 ? 27.226 -9.621 -16.759 1.00 30.88 277 ARG A CA 1
ATOM 2216 C C . ARG A 1 277 ? 26.708 -10.528 -17.875 1.00 30.88 277 ARG A C 1
ATOM 2218 O O . ARG A 1 277 ? 27.125 -10.413 -19.024 1.00 30.88 277 ARG A O 1
ATOM 2225 N N . GLU A 1 278 ? 25.765 -11.407 -17.576 1.00 25.45 278 GLU A N 1
ATOM 2226 C CA . GLU A 1 278 ? 25.089 -12.236 -18.558 1.00 25.45 278 GLU A CA 1
ATOM 2227 C C . GLU A 1 278 ? 23.698 -11.671 -18.850 1.00 25.45 278 GLU A C 1
ATOM 2229 O O . GLU A 1 278 ? 22.713 -11.896 -18.158 1.00 25.45 278 GLU A O 1
ATOM 2234 N N . LYS A 1 279 ? 23.671 -10.870 -19.920 1.00 30.56 279 LYS A N 1
ATOM 2235 C CA . LYS A 1 279 ? 22.556 -10.655 -20.855 1.00 30.56 279 LYS A CA 1
ATOM 2236 C C . LYS A 1 279 ? 21.144 -10.756 -20.256 1.00 30.56 279 LYS A C 1
ATOM 2238 O O . LYS A 1 279 ? 20.517 -11.810 -20.228 1.00 30.56 279 LYS A O 1
ATOM 2243 N N . ILE A 1 280 ? 20.611 -9.573 -19.953 1.00 30.45 280 ILE A N 1
ATOM 2244 C CA . ILE A 1 280 ? 19.190 -9.233 -19.793 1.00 30.45 280 ILE A CA 1
ATOM 2245 C C . ILE A 1 280 ? 18.308 -10.101 -20.712 1.00 30.45 280 ILE A C 1
ATOM 2247 O O . ILE A 1 280 ? 18.237 -9.880 -21.925 1.00 30.45 280 ILE A O 1
ATOM 2251 N N . HIS A 1 281 ? 17.594 -11.076 -20.145 1.00 30.83 281 HIS A N 1
ATOM 2252 C CA . HIS A 1 281 ? 16.621 -11.869 -20.892 1.00 30.83 281 HIS A CA 1
ATOM 2253 C C . HIS A 1 281 ? 15.299 -11.094 -21.014 1.00 30.83 281 HIS A C 1
ATOM 2255 O O . HIS A 1 281 ? 14.390 -11.212 -20.195 1.00 30.83 281 HIS A O 1
ATOM 2261 N N . PHE A 1 282 ? 15.179 -10.337 -22.108 1.00 33.31 282 PHE A N 1
ATOM 2262 C CA . PHE A 1 282 ? 14.003 -9.560 -22.548 1.00 33.31 282 PHE A CA 1
ATOM 2263 C C . PHE A 1 282 ? 12.671 -10.348 -22.538 1.00 33.31 282 PHE A C 1
ATOM 2265 O O . PHE A 1 282 ? 11.582 -9.776 -22.476 1.00 33.31 282 PHE A O 1
ATOM 2272 N N . ALA A 1 283 ? 12.744 -11.681 -22.574 1.00 29.48 283 ALA A N 1
ATOM 2273 C CA . ALA A 1 283 ? 11.588 -12.564 -22.486 1.00 29.48 283 ALA A CA 1
ATOM 2274 C C . ALA A 1 283 ? 10.941 -12.576 -21.089 1.00 29.48 283 ALA A C 1
ATOM 2276 O O . ALA A 1 283 ? 9.733 -12.751 -21.008 1.00 29.48 283 ALA A O 1
ATOM 2277 N N . ALA A 1 284 ? 11.692 -12.368 -19.999 1.00 33.84 284 ALA A N 1
ATOM 2278 C CA . ALA A 1 284 ? 11.154 -12.437 -18.637 1.00 33.84 284 ALA A CA 1
ATOM 2279 C C . ALA A 1 284 ? 10.290 -11.216 -18.278 1.00 33.84 284 ALA A C 1
ATOM 2281 O O . ALA A 1 284 ? 9.231 -11.388 -17.684 1.00 33.84 284 ALA A O 1
ATOM 2282 N N . PHE A 1 285 ? 10.677 -10.009 -18.708 1.00 35.38 285 PHE A N 1
ATOM 2283 C CA . PHE A 1 285 ? 9.901 -8.781 -18.482 1.00 35.38 285 PHE A CA 1
ATOM 2284 C C . PHE A 1 285 ? 8.618 -8.746 -19.326 1.00 35.38 285 PHE A C 1
ATOM 2286 O O . PHE A 1 285 ? 7.540 -8.500 -18.799 1.00 35.38 285 PHE A O 1
ATOM 2293 N N . ASN A 1 286 ? 8.688 -9.116 -20.611 1.00 37.31 286 ASN A N 1
ATOM 2294 C CA . ASN A 1 286 ? 7.485 -9.274 -21.439 1.00 37.31 286 ASN A CA 1
ATOM 2295 C C . ASN A 1 286 ? 6.582 -10.407 -20.935 1.00 37.31 286 ASN A C 1
ATOM 2297 O O . ASN A 1 286 ? 5.363 -10.307 -21.012 1.00 37.31 286 ASN A O 1
ATOM 2301 N N . LYS A 1 287 ? 7.160 -11.481 -20.385 1.00 37.16 287 LYS A N 1
ATOM 2302 C CA . LYS A 1 287 ? 6.401 -12.556 -19.743 1.00 37.16 287 LYS A CA 1
ATOM 2303 C C . LYS A 1 287 ? 5.781 -12.097 -18.421 1.00 37.16 287 LYS A C 1
ATOM 2305 O O . LYS A 1 287 ? 4.659 -12.493 -18.167 1.00 37.16 287 LYS A O 1
ATOM 2310 N N . LEU A 1 288 ? 6.427 -11.231 -17.637 1.00 38.09 288 LEU A N 1
ATOM 2311 C CA . LEU A 1 288 ? 5.835 -10.583 -16.460 1.00 38.09 288 LEU A CA 1
ATOM 2312 C C . LEU A 1 288 ? 4.655 -9.683 -16.866 1.00 38.09 288 LEU A C 1
ATOM 2314 O O . LEU A 1 288 ? 3.569 -9.844 -16.326 1.00 38.09 288 LEU A O 1
ATOM 2318 N N . LEU A 1 289 ? 4.824 -8.824 -17.877 1.00 37.69 289 LEU A N 1
ATOM 2319 C CA . LEU A 1 289 ? 3.751 -7.975 -18.415 1.00 37.69 289 LEU A CA 1
ATOM 2320 C C . LEU A 1 289 ? 2.579 -8.791 -18.994 1.00 37.69 289 LEU A C 1
ATOM 2322 O O . LEU A 1 289 ? 1.424 -8.405 -18.832 1.00 37.69 289 LEU A O 1
ATOM 2326 N N . ASN A 1 290 ? 2.864 -9.937 -19.622 1.00 37.97 290 ASN A N 1
ATOM 2327 C CA . ASN A 1 290 ? 1.850 -10.848 -20.163 1.00 37.97 290 ASN A CA 1
ATOM 2328 C C . ASN A 1 290 ? 1.197 -11.748 -19.095 1.00 37.97 290 ASN A C 1
ATOM 2330 O O . ASN A 1 290 ? 0.028 -12.084 -19.238 1.00 37.97 290 ASN A O 1
ATOM 2334 N N . ILE A 1 291 ? 1.922 -12.156 -18.043 1.00 36.75 291 ILE A N 1
ATOM 2335 C CA . ILE A 1 291 ? 1.386 -12.935 -16.907 1.00 36.75 291 ILE A CA 1
ATOM 2336 C C . ILE A 1 291 ? 0.482 -12.056 -16.042 1.00 36.75 291 ILE A C 1
ATOM 2338 O O . ILE A 1 291 ? -0.545 -12.525 -15.564 1.00 36.75 291 ILE A O 1
ATOM 2342 N N . LEU A 1 292 ? 0.850 -10.788 -15.850 1.00 36.25 292 LEU A N 1
ATOM 2343 C CA . LEU A 1 292 ? 0.110 -9.855 -15.004 1.00 36.25 292 LEU A CA 1
ATOM 2344 C C . LEU A 1 292 ? -1.148 -9.282 -15.669 1.00 36.25 292 LEU A C 1
ATOM 2346 O O . LEU A 1 292 ? -1.812 -8.461 -15.046 1.00 36.25 292 LEU A O 1
ATOM 2350 N N . SER A 1 293 ? -1.478 -9.684 -16.906 1.00 33.53 293 SER A N 1
ATOM 2351 C CA . SER A 1 293 ? -2.658 -9.217 -17.654 1.00 33.53 293 SER A CA 1
ATOM 2352 C C . SER A 1 293 ? -2.893 -7.709 -17.521 1.00 33.53 293 SER A C 1
ATOM 2354 O O . SER A 1 293 ? -4.038 -7.263 -17.453 1.00 33.53 293 SER A O 1
ATOM 2356 N N . VAL A 1 294 ? -1.815 -6.913 -17.451 1.00 34.94 294 VAL A N 1
ATOM 2357 C CA . VAL A 1 294 ? -1.917 -5.464 -17.289 1.00 34.94 294 VAL A CA 1
ATOM 2358 C C . VAL A 1 294 ? -2.515 -4.952 -18.587 1.00 34.94 294 VAL A C 1
ATOM 2360 O O . VAL A 1 294 ? -1.814 -4.769 -19.586 1.00 34.94 294 VAL A O 1
ATOM 2363 N N . GLN A 1 295 ? -3.839 -4.772 -18.604 1.00 33.50 295 GLN A N 1
ATOM 2364 C CA . GLN A 1 295 ? -4.481 -3.969 -19.626 1.00 33.50 295 GLN A CA 1
ATOM 2365 C C . GLN A 1 295 ? -3.732 -2.650 -19.619 1.00 33.50 295 GLN A C 1
ATOM 2367 O O . GLN A 1 295 ? -3.671 -1.975 -18.593 1.00 33.50 295 GLN A O 1
ATOM 2372 N N . ARG A 1 296 ? -3.093 -2.341 -20.750 1.00 32.84 296 ARG A N 1
ATOM 2373 C CA . ARG A 1 296 ? -2.415 -1.074 -20.979 1.00 32.84 296 ARG A CA 1
ATOM 2374 C C . ARG A 1 296 ? -3.391 0.035 -20.607 1.00 32.84 296 ARG A C 1
ATOM 2376 O O . ARG A 1 296 ? -4.249 0.385 -21.413 1.00 32.84 296 ARG A O 1
ATOM 2383 N N . ILE A 1 297 ? -3.255 0.600 -19.412 1.00 32.72 297 ILE A N 1
ATOM 2384 C CA . ILE A 1 297 ? -3.785 1.925 -19.149 1.00 32.72 297 ILE A CA 1
ATOM 2385 C C . ILE A 1 297 ? -2.818 2.821 -19.906 1.00 32.72 297 ILE A C 1
ATOM 2387 O O . ILE A 1 297 ? -1.759 3.198 -19.416 1.00 32.72 297 ILE A O 1
ATOM 2391 N N . SER A 1 298 ? -3.119 3.035 -21.184 1.00 28.59 298 SER A N 1
ATOM 2392 C CA . SER A 1 298 ? -2.494 4.082 -21.965 1.00 28.59 298 SER A CA 1
ATOM 2393 C C . SER A 1 298 ? -2.799 5.382 -21.239 1.00 28.59 298 SER A C 1
ATOM 2395 O O . SER A 1 298 ? -3.901 5.908 -21.376 1.00 28.59 298 SER A O 1
ATOM 2397 N N . ILE A 1 299 ? -1.855 5.857 -20.426 1.00 31.69 299 ILE A N 1
ATOM 2398 C CA . ILE A 1 299 ? -1.853 7.237 -19.961 1.00 31.69 299 ILE A CA 1
ATOM 2399 C C . ILE A 1 299 ? -1.711 8.062 -21.243 1.00 31.69 299 ILE A C 1
ATOM 2401 O O . ILE A 1 299 ? -0.684 7.934 -21.918 1.00 31.69 299 ILE A O 1
ATOM 2405 N N . PRO A 1 300 ? -2.739 8.821 -21.657 1.00 25.00 300 PRO A N 1
ATOM 2406 C CA . PRO A 1 300 ? -2.626 9.658 -22.835 1.00 25.00 300 PRO A CA 1
ATOM 2407 C C . PRO A 1 300 ? -1.522 10.674 -22.559 1.00 25.00 300 PRO A C 1
ATOM 2409 O O . PRO A 1 300 ? -1.603 11.436 -21.596 1.00 25.00 300 PRO A O 1
ATOM 2412 N N . GLN A 1 301 ? -0.469 10.650 -23.370 1.00 28.52 301 GLN A N 1
ATOM 2413 C CA . GLN A 1 301 ? 0.486 11.748 -23.394 1.00 28.52 301 GLN A CA 1
ATOM 2414 C C . GLN A 1 301 ? -0.213 12.933 -24.068 1.00 28.52 301 GLN A C 1
ATOM 2416 O O . GLN A 1 301 ? -0.775 12.769 -25.155 1.00 28.52 301 GLN A O 1
ATOM 2421 N N . ALA A 1 302 ? -0.250 14.074 -23.378 1.00 33.22 302 ALA A N 1
ATOM 2422 C CA . ALA A 1 302 ? -0.663 15.353 -23.950 1.00 33.22 302 ALA A CA 1
ATOM 2423 C C . ALA A 1 302 ? 0.450 15.923 -24.836 1.00 33.22 302 ALA A C 1
ATOM 2425 O O . ALA A 1 302 ? 1.634 15.743 -24.467 1.00 33.22 302 ALA A O 1
#

Organism: NCBI:txid1798388

Foldseek 3Di:
DDDPPQPCLQVDDPVCVVPQPDPLSVLLVSLVPDDPLQPCSVVLNVLSVVVVVVCLLVVLVVCCVVQQANLQLLLSQLLSQLLQLQVVQQVLCCVPPVGRDDSSSLLSSLSNLLQSLVRQAPCNCVVLVLLVDPCCVLCVQPPPDDDSCVSRPDSLSVSLSSQCSVHPSSVSSSLLSSQDLSCVPPPPAHDPSSLSSNLSSLQKDQDDPPDPDRGTHRIDGDPASVVSLVVVCVVCVPCNVSSVVSSVVSVLVQVLSVLSVRDPRPDDPDPDDPPPPPDRPPVSVVVVCVSNVPPPPPSDDD